Protein AF-A0A949HH50-F1 (afdb_monomer)

Foldseek 3Di:
DDPPPDQDLDDPPDAAPAALQDAFDVVLLCVFPVPLLVVLVVVLVVLVCCCVPPHVVSVVSNVVSVVVSVVVVSVVRCQNRGFYKWKWFFADVVQTKIWTWDFFFPDDDTWIKIFIDRGDDCDALNHHDDGGDIFIWGKDFAQDPDPPDRGTPDIDTDTPSSGDPPSVSSVVSSVVDDPCSSVVSVVQVVPQDPPDDGDMGTGDD

Nearest PDB structures (foldseek):
  3c8i-assembly1_A-2  TM=8.026E-01  e=5.006E-06  Corynebacterium diphtheriae NCTC 13129
  7vum-assembly1_A  TM=3.013E-01  e=1.584E+00  Pseudomonas aeruginosa PAO1
  1x3f-assembly1_A-2  TM=3.236E-01  e=1.330E+00  Mycolicibacterium smegmatis
  3tqy-assembly1_D  TM=3.583E-01  e=3.010E+00  Coxiella burnetii

Radius of gyration: 19.16 Å; Cα contacts (8 Å, |Δi|>4): 344; chains: 1; bounding box: 46×44×56 Å

Secondary structure (DSSP, 8-state):
-------SSS-TTS--SSB--PPP-HHHHHHHS-HHHHHHHHHHHHHHHHHHHT-GGGHHHHHHHHHHHHHHHHHHHHHHHHSEEEEEEEEEETTEEEEEEEE-BSSSS--EEEEEEE---S-BTTB---TT-EEEEEEEEE--S-TT-SB-SEEEEEEGGGT---HHHHHHHHHTS-HHHHHHHHHHHTTSPSSP-SEEEE---

pLDDT: mean 92.96, std 10.34, range [32.94, 98.75]

Solvent-accessible surface area (backbone atoms only — not comparable to full-atom values): 11483 Å² total; per-residue (Å²): 134,81,81,78,77,77,66,89,80,58,76,84,90,65,80,49,93,43,52,39,69,38,76,60,38,66,68,48,29,37,77,67,56,44,64,65,64,47,53,38,53,54,51,27,52,52,30,46,51,42,23,76,74,75,42,67,72,34,46,56,60,26,54,51,34,52,50,52,53,51,52,47,55,48,43,55,36,47,38,32,33,54,11,26,48,33,63,21,30,27,76,36,75,87,70,28,27,35,40,33,39,51,64,35,44,72,70,73,77,83,44,40,32,39,35,30,43,77,57,88,62,91,37,44,70,84,35,77,75,47,73,70,39,74,35,40,21,24,22,46,74,38,73,50,96,54,85,85,54,58,39,42,68,48,66,57,70,40,55,40,61,38,29,34,85,56,50,65,60,39,44,51,55,48,66,70,55,52,72,63,59,55,52,47,38,54,58,52,54,70,73,54,68,79,81,81,62,71,45,79,41,81,55,88,132

Structure (mmCIF, N/CA/C/O backbone):
data_AF-A0A949HH50-F1
#
_entry.id   AF-A0A949HH50-F1
#
loop_
_atom_site.group_PDB
_atom_site.id
_atom_site.type_symbol
_atom_site.label_atom_id
_atom_site.label_alt_id
_atom_site.label_comp_id
_atom_site.label_asym_id
_atom_site.label_entity_id
_atom_site.label_seq_id
_atom_site.pdbx_PDB_ins_code
_atom_site.Cartn_x
_atom_site.Cartn_y
_atom_site.Cartn_z
_atom_site.occupancy
_atom_site.B_iso_or_equiv
_atom_site.auth_seq_id
_atom_site.auth_comp_id
_atom_site.auth_asym_id
_atom_site.auth_atom_id
_atom_site.pdbx_PDB_model_num
ATOM 1 N N . MET A 1 1 ? 22.185 10.976 21.131 1.00 32.94 1 MET A N 1
ATOM 2 C CA . MET A 1 1 ? 21.993 11.878 19.976 1.00 32.94 1 MET A CA 1
ATOM 3 C C . MET A 1 1 ? 21.867 10.984 18.762 1.00 32.94 1 MET A C 1
ATOM 5 O O . MET A 1 1 ? 22.879 10.656 18.156 1.00 32.94 1 MET A O 1
ATOM 9 N N . ASP A 1 2 ? 20.656 10.497 18.500 1.00 36.41 2 ASP A N 1
ATOM 10 C CA . ASP A 1 2 ? 20.410 9.637 17.346 1.00 36.41 2 ASP A CA 1
ATOM 11 C C . ASP A 1 2 ? 20.517 10.467 16.074 1.00 36.41 2 ASP A C 1
ATOM 13 O O . ASP A 1 2 ? 19.900 11.525 15.942 1.00 36.41 2 ASP A O 1
ATOM 17 N N . GLN A 1 3 ? 21.355 10.003 15.152 1.00 37.69 3 GLN A N 1
ATOM 18 C CA . GLN A 1 3 ? 21.405 10.539 13.804 1.00 37.69 3 GLN A CA 1
ATOM 19 C C . GLN A 1 3 ? 20.050 10.262 13.151 1.00 37.69 3 GLN A C 1
ATOM 21 O O . GLN A 1 3 ? 19.777 9.138 12.738 1.00 37.69 3 GLN A O 1
ATOM 26 N N . GLN A 1 4 ? 19.205 11.289 13.063 1.00 47.62 4 GLN A N 1
ATOM 27 C CA . GLN A 1 4 ? 18.040 11.299 12.184 1.00 47.62 4 GLN A CA 1
ATOM 28 C C . GLN A 1 4 ? 18.540 11.014 10.761 1.00 47.62 4 GLN A C 1
ATOM 30 O O . GLN A 1 4 ? 19.104 11.885 10.094 1.00 47.62 4 GLN A O 1
ATOM 35 N N . GLN A 1 5 ? 18.416 9.760 10.321 1.00 55.66 5 GLN A N 1
ATOM 36 C CA . GLN A 1 5 ? 18.642 9.391 8.932 1.00 55.66 5 GLN A CA 1
ATOM 37 C C . GLN A 1 5 ? 17.582 10.114 8.106 1.00 55.66 5 GLN A C 1
ATOM 39 O O . GLN A 1 5 ? 16.410 9.759 8.164 1.00 55.66 5 GLN A O 1
ATOM 44 N N . ARG A 1 6 ? 18.001 11.157 7.382 1.00 60.47 6 ARG A N 1
ATOM 45 C CA . ARG A 1 6 ? 17.129 11.891 6.462 1.00 60.47 6 ARG A CA 1
ATOM 46 C C . ARG A 1 6 ? 16.586 10.935 5.413 1.00 60.47 6 ARG A C 1
ATOM 48 O O . ARG A 1 6 ? 17.370 10.260 4.732 1.00 60.47 6 ARG A O 1
ATOM 55 N N . SER A 1 7 ? 15.267 10.900 5.279 1.00 68.06 7 SER A N 1
ATOM 56 C CA . SER A 1 7 ? 14.643 10.242 4.141 1.00 68.06 7 SER A CA 1
ATOM 57 C C . SER A 1 7 ? 14.960 11.048 2.874 1.00 68.06 7 SER A C 1
ATOM 59 O O . SER A 1 7 ? 15.301 12.231 2.932 1.00 68.06 7 SER A O 1
ATOM 61 N N . VAL A 1 8 ? 14.963 10.405 1.707 1.00 71.00 8 VAL A N 1
ATOM 62 C CA . VAL A 1 8 ? 15.305 11.100 0.452 1.00 71.00 8 VAL A CA 1
ATOM 63 C C . VAL A 1 8 ? 14.087 11.347 -0.415 1.00 71.00 8 VAL A C 1
ATOM 65 O O . VAL A 1 8 ? 14.108 12.262 -1.234 1.00 71.00 8 VAL A O 1
ATOM 68 N N . THR A 1 9 ? 13.039 10.539 -0.273 1.00 70.44 9 THR A N 1
ATOM 69 C CA . THR A 1 9 ? 11.803 10.686 -1.051 1.00 70.44 9 THR A CA 1
ATOM 70 C C . THR A 1 9 ? 10.611 11.141 -0.220 1.00 70.44 9 THR A C 1
ATOM 72 O O . THR A 1 9 ? 9.572 11.446 -0.809 1.00 70.44 9 THR A O 1
ATOM 75 N N . LEU A 1 10 ? 10.738 11.185 1.109 1.00 73.94 10 LEU A N 1
ATOM 76 C CA . LEU A 1 10 ? 9.679 11.623 2.013 1.00 73.94 10 LEU A CA 1
ATOM 77 C C . LEU A 1 10 ? 9.980 13.015 2.572 1.00 73.94 10 LEU A C 1
ATOM 79 O O . LEU A 1 10 ? 11.115 13.485 2.556 1.00 73.94 10 LEU A O 1
ATOM 83 N N . ASP A 1 11 ? 8.921 13.688 3.010 1.00 71.81 11 ASP A N 1
ATOM 84 C CA . ASP A 1 11 ? 9.039 14.926 3.768 1.00 71.81 11 ASP A CA 1
ATOM 85 C C . ASP A 1 11 ? 9.318 14.580 5.237 1.00 71.81 11 ASP A C 1
ATOM 87 O O . ASP A 1 11 ? 8.563 13.826 5.850 1.00 71.81 11 ASP A O 1
ATOM 91 N N . ASP A 1 12 ? 10.400 15.128 5.791 1.00 73.19 12 ASP A N 1
ATOM 92 C CA . ASP A 1 12 ? 10.827 14.908 7.178 1.00 73.19 12 ASP A CA 1
ATOM 93 C C . ASP A 1 12 ? 10.110 15.862 8.168 1.00 73.19 12 ASP A C 1
ATOM 95 O O . ASP A 1 12 ? 10.443 15.896 9.355 1.00 73.19 12 ASP A O 1
ATOM 99 N N . SER A 1 13 ? 9.141 16.665 7.704 1.00 68.94 13 SER A N 1
ATOM 100 C CA . SER A 1 13 ? 8.395 17.627 8.534 1.00 68.94 13 SER A CA 1
ATOM 101 C C . SER A 1 13 ? 7.437 16.984 9.547 1.00 68.94 13 SER A C 1
ATOM 103 O O . SER A 1 13 ? 7.022 17.646 10.501 1.00 68.94 13 SER A O 1
ATOM 105 N N . ALA A 1 14 ? 7.107 15.700 9.375 1.00 72.56 14 ALA A N 1
ATOM 106 C CA . ALA A 1 14 ? 6.233 14.938 10.260 1.00 72.56 14 ALA A CA 1
ATOM 107 C C . ALA A 1 14 ? 6.838 13.568 10.597 1.00 72.56 14 ALA A C 1
ATOM 109 O O . ALA A 1 14 ? 7.443 12.912 9.751 1.00 72.56 14 ALA A O 1
ATOM 110 N N . GLN A 1 15 ? 6.642 13.116 11.838 1.00 80.94 15 GLN A N 1
ATOM 111 C CA . GLN A 1 15 ? 7.126 11.823 12.321 1.00 80.94 15 GLN A CA 1
ATOM 112 C C . GLN A 1 15 ? 5.954 10.877 12.592 1.00 80.94 15 GLN A C 1
ATOM 114 O O . GLN A 1 15 ? 4.972 11.262 13.225 1.00 80.94 15 GLN A O 1
ATOM 119 N N . ALA A 1 16 ? 6.065 9.629 12.132 1.00 84.62 16 ALA A N 1
ATOM 120 C CA . ALA A 1 16 ? 5.078 8.595 12.421 1.00 84.62 16 ALA A CA 1
ATOM 121 C C . ALA A 1 16 ? 5.034 8.270 13.924 1.00 84.62 16 ALA A C 1
ATOM 123 O O . ALA A 1 16 ? 6.075 8.066 14.549 1.00 84.62 16 ALA A O 1
ATOM 124 N N . SER A 1 17 ? 3.828 8.164 14.485 1.00 85.81 17 SER A N 1
ATOM 125 C CA . SER A 1 17 ? 3.609 7.794 15.891 1.00 85.81 17 SER A CA 1
ATOM 126 C C . SER A 1 17 ? 3.949 6.329 16.181 1.00 85.81 17 SER A C 1
ATOM 128 O O . SER A 1 17 ? 4.440 6.010 17.260 1.00 85.81 17 SER A O 1
ATOM 130 N N . ASN A 1 18 ? 3.729 5.445 15.207 1.00 92.06 18 ASN A N 1
ATOM 131 C CA . ASN A 1 18 ? 4.078 4.029 15.262 1.00 92.06 18 ASN A CA 1
ATOM 132 C C . ASN A 1 18 ? 4.817 3.658 13.966 1.00 92.06 18 ASN A C 1
ATOM 134 O O . ASN A 1 18 ? 4.168 3.264 13.003 1.00 92.06 18 ASN A O 1
ATOM 138 N N . PRO A 1 19 ? 6.139 3.868 13.854 1.00 93.88 19 PRO A N 1
ATOM 139 C CA . PRO A 1 19 ? 6.853 3.624 12.603 1.00 93.88 19 PRO A CA 1
ATOM 140 C C . PRO A 1 19 ? 6.837 2.137 12.221 1.00 93.88 19 PRO A C 1
ATOM 142 O O . PRO A 1 19 ? 7.000 1.260 13.070 1.00 93.88 19 PRO A O 1
ATOM 145 N N . GLY A 1 20 ? 6.694 1.846 10.926 1.00 93.94 20 GLY A N 1
ATOM 146 C CA . GLY A 1 20 ? 6.691 0.475 10.412 1.00 93.94 20 GLY A CA 1
ATOM 147 C C . GLY A 1 20 ? 7.998 -0.267 10.706 1.00 93.94 20 GLY A C 1
ATOM 148 O O . GLY A 1 20 ? 7.970 -1.418 11.152 1.00 93.94 20 GLY A O 1
ATOM 149 N N . GLY A 1 21 ? 9.145 0.394 10.502 1.00 94.62 21 GLY A N 1
ATOM 150 C CA . GLY A 1 21 ? 10.471 -0.172 10.771 1.00 94.62 21 GLY A CA 1
ATOM 151 C C . GLY A 1 21 ? 10.771 -1.439 9.966 1.00 94.62 21 GLY A C 1
ATOM 152 O O . GLY A 1 21 ? 11.544 -2.278 10.416 1.00 94.62 21 GLY A O 1
ATOM 153 N N . LEU A 1 22 ? 10.117 -1.611 8.815 1.00 94.00 22 LEU A N 1
ATOM 154 C CA . LEU A 1 22 ? 10.149 -2.845 8.038 1.00 94.00 22 LEU A CA 1
ATOM 155 C C . LEU A 1 22 ? 11.116 -2.731 6.855 1.00 94.00 22 LEU A C 1
ATOM 157 O O . LEU A 1 22 ? 11.037 -1.801 6.048 1.00 94.00 22 LEU A O 1
ATOM 161 N N . SER A 1 23 ? 11.983 -3.733 6.702 1.00 93.94 23 SER A N 1
ATOM 162 C CA . SER A 1 23 ? 12.795 -3.906 5.495 1.00 93.94 23 SER A CA 1
ATOM 163 C C . SER A 1 23 ? 11.982 -4.571 4.382 1.00 93.94 23 SER A C 1
ATOM 165 O O . SER A 1 23 ? 11.342 -5.599 4.595 1.00 93.94 23 SER A O 1
ATOM 167 N N . VAL A 1 24 ? 12.014 -3.996 3.179 1.00 96.25 24 VAL A N 1
ATOM 168 C CA . VAL A 1 24 ? 11.219 -4.490 2.047 1.00 96.25 24 VAL A CA 1
ATOM 169 C C . VAL A 1 24 ? 11.955 -5.584 1.278 1.00 96.25 24 VAL A C 1
ATOM 171 O O . VAL A 1 24 ? 12.993 -5.354 0.649 1.00 96.25 24 VAL A O 1
ATOM 174 N N . GLU A 1 25 ? 11.335 -6.755 1.198 1.00 96.94 25 GLU A N 1
ATOM 175 C CA . GLU A 1 25 ? 11.691 -7.814 0.266 1.00 96.94 25 GLU A CA 1
ATOM 176 C C . GLU A 1 25 ? 11.172 -7.485 -1.140 1.00 96.94 25 GLU A C 1
ATOM 178 O O . GLU A 1 25 ? 9.985 -7.596 -1.456 1.00 96.94 25 GLU A O 1
ATOM 183 N N . ARG A 1 26 ? 12.082 -7.102 -2.039 1.00 94.62 26 ARG A N 1
ATOM 184 C CA . ARG A 1 26 ? 11.720 -6.630 -3.388 1.00 94.62 26 ARG A CA 1
ATOM 185 C C . ARG A 1 26 ? 10.934 -7.649 -4.211 1.00 94.62 26 ARG A C 1
ATOM 187 O O . ARG A 1 26 ? 10.031 -7.264 -4.946 1.00 94.62 26 ARG A O 1
ATOM 194 N N . ILE A 1 27 ? 11.262 -8.936 -4.095 1.00 94.62 27 ILE A N 1
ATOM 195 C CA . ILE A 1 27 ? 10.570 -10.009 -4.828 1.00 94.62 27 ILE A CA 1
ATOM 196 C C . ILE A 1 27 ? 9.130 -10.140 -4.324 1.00 94.62 27 ILE A C 1
ATOM 198 O O . ILE A 1 27 ? 8.196 -10.199 -5.127 1.00 94.62 27 ILE A O 1
ATOM 202 N N . ARG A 1 28 ? 8.941 -10.112 -2.999 1.00 94.94 28 ARG A N 1
ATOM 203 C CA . ARG A 1 28 ? 7.619 -10.148 -2.371 1.00 94.94 28 ARG A CA 1
ATOM 204 C C . ARG A 1 28 ? 6.781 -8.952 -2.808 1.00 94.94 28 ARG A C 1
ATOM 206 O O . ARG A 1 28 ? 5.664 -9.130 -3.303 1.00 94.94 28 ARG A O 1
ATOM 213 N N . TRP A 1 29 ? 7.376 -7.764 -2.758 1.00 96.25 29 TRP A N 1
ATOM 214 C CA . TRP A 1 29 ? 6.752 -6.545 -3.250 1.00 96.25 29 TRP A CA 1
ATOM 215 C C . TRP A 1 29 ? 6.346 -6.639 -4.716 1.00 96.25 29 TRP A C 1
ATOM 217 O O . TRP A 1 29 ? 5.198 -6.360 -5.056 1.00 96.25 29 TRP A O 1
ATOM 227 N N . PHE A 1 30 ? 7.259 -7.078 -5.580 1.00 95.12 30 PHE A N 1
ATOM 228 C CA . PHE A 1 30 ? 7.010 -7.210 -7.011 1.00 95.12 30 PHE A CA 1
ATOM 229 C C . PHE A 1 30 ? 5.870 -8.193 -7.302 1.00 95.12 30 PHE A C 1
ATOM 231 O O . PHE A 1 30 ? 5.018 -7.893 -8.131 1.00 95.12 30 PHE A O 1
ATOM 238 N N . SER A 1 31 ? 5.790 -9.319 -6.583 1.00 94.00 31 SER A N 1
ATOM 239 C CA . SER A 1 31 ? 4.681 -10.276 -6.736 1.00 94.00 31 SER A CA 1
ATOM 240 C C . SER A 1 31 ? 3.317 -9.670 -6.383 1.00 94.00 31 SER A C 1
ATOM 242 O O . SER A 1 31 ? 2.300 -10.028 -6.970 1.00 94.00 31 SER A O 1
ATOM 244 N N . SER A 1 32 ? 3.307 -8.701 -5.464 1.00 94.62 32 SER A N 1
ATOM 245 C CA . SER A 1 32 ? 2.100 -8.009 -5.017 1.00 94.62 32 SER A CA 1
ATOM 246 C C . SER A 1 32 ? 1.766 -6.787 -5.881 1.00 94.62 32 SER A C 1
ATOM 248 O O . SER A 1 32 ? 0.591 -6.481 -6.079 1.00 94.62 32 SER A O 1
ATOM 250 N N . TYR A 1 33 ? 2.769 -6.063 -6.378 1.00 94.44 33 TYR A N 1
ATOM 251 C CA . TYR A 1 33 ? 2.631 -4.817 -7.138 1.00 94.44 33 TYR A CA 1
ATOM 252 C C . TYR A 1 33 ? 3.561 -4.808 -8.371 1.00 94.44 33 TYR A C 1
ATOM 254 O O . TYR A 1 33 ? 4.490 -3.998 -8.437 1.00 94.44 33 TYR A O 1
ATOM 262 N N . PRO A 1 34 ? 3.318 -5.670 -9.380 1.00 94.19 34 PRO A N 1
ATOM 263 C CA . PRO A 1 34 ? 4.254 -5.851 -10.493 1.00 94.19 34 PRO A CA 1
ATOM 264 C C . PRO A 1 34 ? 4.212 -4.719 -11.525 1.00 94.19 34 PRO A C 1
ATOM 266 O O . PRO A 1 34 ? 5.198 -4.490 -12.218 1.00 94.19 34 PRO A O 1
ATOM 269 N N . ALA A 1 35 ? 3.082 -4.013 -11.646 1.00 93.81 35 ALA A N 1
ATOM 270 C CA . ALA A 1 35 ? 2.791 -3.156 -12.795 1.00 93.81 35 ALA A CA 1
ATOM 271 C C . ALA A 1 35 ? 3.861 -2.081 -13.055 1.00 93.81 35 ALA A C 1
ATOM 273 O O . ALA A 1 35 ? 4.424 -2.036 -14.143 1.00 93.81 35 ALA A O 1
ATOM 274 N N . TRP A 1 36 ? 4.173 -1.238 -12.065 1.00 92.06 36 TRP A N 1
ATOM 275 C CA . TRP A 1 36 ? 5.112 -0.125 -12.253 1.00 92.06 36 TRP A CA 1
ATOM 276 C C . TRP A 1 36 ? 6.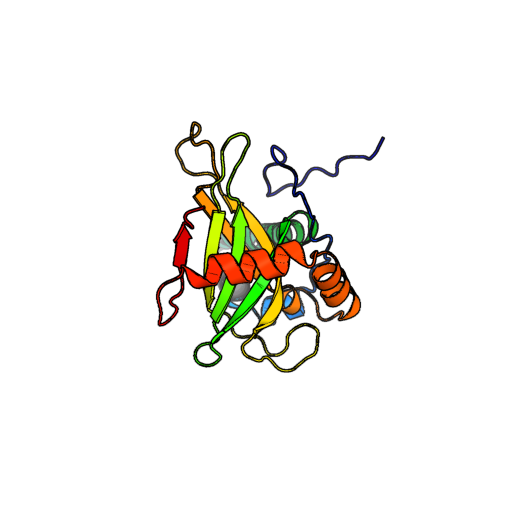553 -0.580 -12.518 1.00 92.06 36 TRP A C 1
ATOM 278 O O . TRP A 1 36 ? 7.115 -0.151 -13.529 1.00 92.06 36 TRP A O 1
ATOM 288 N N . PRO A 1 37 ? 7.144 -1.487 -11.710 1.00 90.75 37 PRO A N 1
ATOM 289 C CA . PRO A 1 37 ? 8.457 -2.044 -12.024 1.00 90.75 37 PRO A CA 1
ATOM 290 C C . PRO A 1 37 ? 8.513 -2.704 -13.404 1.00 90.75 37 PRO A C 1
ATOM 292 O O . PRO A 1 37 ? 9.475 -2.493 -14.138 1.00 90.75 37 PRO A O 1
ATOM 295 N N . LEU A 1 38 ? 7.479 -3.461 -13.790 1.00 94.31 38 LEU A N 1
ATOM 296 C CA . LEU A 1 38 ? 7.428 -4.114 -15.097 1.00 94.31 38 LEU A CA 1
ATOM 297 C C . LEU A 1 38 ? 7.381 -3.087 -16.236 1.00 94.31 38 LEU A C 1
ATOM 299 O O . LEU A 1 38 ? 8.144 -3.212 -17.190 1.00 94.31 38 LEU A O 1
ATOM 303 N N . ILE A 1 39 ? 6.543 -2.050 -16.120 1.00 95.19 39 ILE A N 1
ATOM 304 C CA . ILE A 1 39 ? 6.449 -0.970 -17.113 1.00 95.19 39 ILE A CA 1
ATOM 305 C C . ILE A 1 39 ? 7.814 -0.308 -17.316 1.00 95.19 39 ILE A C 1
ATOM 307 O O . ILE A 1 39 ? 8.245 -0.154 -18.460 1.00 95.19 39 ILE A O 1
ATOM 311 N N . TRP A 1 40 ? 8.522 0.051 -16.241 1.00 92.69 40 TRP A N 1
ATOM 312 C CA . TRP A 1 40 ? 9.837 0.685 -16.378 1.00 92.69 40 TRP A CA 1
ATOM 313 C C . TRP A 1 40 ? 10.891 -0.255 -16.947 1.00 92.69 40 TRP A C 1
ATOM 315 O O . TRP A 1 40 ? 11.653 0.170 -17.810 1.00 92.69 40 TRP A O 1
ATOM 325 N N . LEU A 1 41 ? 10.925 -1.520 -16.517 1.00 93.56 41 LEU A N 1
ATOM 326 C CA . LEU A 1 41 ? 11.898 -2.496 -17.016 1.00 93.56 41 LEU A CA 1
ATOM 327 C C . LEU A 1 41 ? 11.692 -2.800 -18.503 1.00 93.56 41 LEU A C 1
ATOM 329 O O . LEU A 1 41 ? 12.658 -2.784 -19.263 1.00 93.56 41 LEU A O 1
ATOM 333 N N . LEU A 1 42 ? 10.447 -3.020 -18.934 1.00 96.50 42 LEU A N 1
ATOM 334 C CA . LEU A 1 42 ? 10.128 -3.261 -20.344 1.00 96.50 42 LEU A CA 1
ATOM 335 C C . LEU A 1 42 ? 10.415 -2.026 -21.203 1.00 96.50 42 LEU A C 1
ATOM 337 O O . LEU A 1 42 ? 10.992 -2.151 -22.282 1.00 96.50 42 LEU A O 1
ATOM 341 N N . SER A 1 43 ? 10.078 -0.832 -20.705 1.00 97.19 43 SER A N 1
ATOM 342 C CA . SER A 1 43 ? 10.386 0.420 -21.405 1.00 97.19 43 SER A CA 1
ATOM 343 C C . SER A 1 43 ? 11.897 0.630 -21.524 1.00 97.19 43 SER A C 1
ATOM 345 O O . SER A 1 43 ? 12.387 0.975 -22.597 1.00 97.19 43 SER A O 1
ATOM 347 N N . ALA A 1 44 ? 12.656 0.373 -20.454 1.00 96.62 44 ALA A N 1
ATOM 348 C CA . ALA A 1 44 ? 14.110 0.507 -20.461 1.00 96.62 44 ALA A CA 1
ATOM 349 C C . ALA A 1 44 ? 14.757 -0.495 -21.425 1.00 96.62 44 ALA A C 1
ATOM 351 O O . ALA A 1 44 ? 15.654 -0.118 -22.173 1.00 96.62 44 ALA A O 1
ATOM 352 N N . ALA A 1 45 ? 14.269 -1.739 -21.461 1.00 97.31 45 ALA A N 1
ATOM 353 C CA . ALA A 1 45 ? 14.732 -2.752 -22.403 1.00 97.31 45 ALA A CA 1
ATOM 354 C C . ALA A 1 45 ? 14.463 -2.348 -23.862 1.00 97.31 45 ALA A C 1
ATOM 356 O O . ALA A 1 45 ? 15.355 -2.462 -24.702 1.00 97.31 45 ALA A O 1
ATOM 357 N N . LEU A 1 46 ? 13.273 -1.813 -24.160 1.00 98.12 46 LEU A N 1
ATOM 358 C CA . LEU A 1 46 ? 12.942 -1.298 -25.491 1.00 98.12 46 LEU A CA 1
ATOM 359 C C . LEU A 1 46 ? 13.898 -0.172 -25.913 1.00 98.12 46 LEU A C 1
ATOM 361 O O . LEU A 1 46 ? 14.483 -0.235 -26.994 1.00 98.12 46 LEU A O 1
ATOM 365 N N . PHE A 1 47 ? 14.098 0.836 -25.060 1.00 98.38 47 PHE A N 1
ATOM 366 C CA . PHE A 1 47 ? 15.005 1.943 -25.374 1.00 98.38 47 PHE A CA 1
ATOM 367 C C . PHE A 1 47 ? 16.468 1.510 -25.451 1.00 98.38 47 PHE A C 1
ATOM 369 O O . PHE A 1 47 ? 17.213 2.059 -26.257 1.00 98.38 47 PHE A O 1
ATOM 376 N N . LEU A 1 48 ? 16.873 0.496 -24.686 1.00 98.12 48 LEU A N 1
ATOM 377 C CA . LEU A 1 48 ? 18.205 -0.090 -24.787 1.00 98.12 48 LEU A CA 1
ATOM 378 C C . LEU A 1 48 ? 18.419 -0.739 -26.159 1.00 98.12 48 LEU A C 1
ATOM 380 O O . LEU A 1 48 ? 19.445 -0.504 -26.792 1.00 98.12 48 LEU A O 1
ATOM 384 N N . ILE A 1 49 ? 17.437 -1.495 -26.660 1.00 98.31 49 ILE A N 1
ATOM 385 C CA . ILE A 1 49 ? 17.500 -2.081 -28.006 1.00 98.31 49 ILE A CA 1
ATOM 386 C C . ILE A 1 49 ? 17.617 -0.974 -29.061 1.00 98.31 49 ILE A C 1
ATOM 388 O O . ILE A 1 49 ? 18.475 -1.061 -29.941 1.00 98.31 49 ILE A O 1
ATOM 392 N N . LEU A 1 50 ? 16.819 0.094 -28.959 1.00 98.38 50 LEU A N 1
ATOM 393 C CA . LEU A 1 50 ? 16.892 1.240 -29.876 1.00 98.38 50 LEU A CA 1
ATOM 394 C C . LEU A 1 50 ? 18.236 1.984 -29.783 1.00 98.38 50 LEU A C 1
ATOM 396 O O . LEU A 1 50 ? 18.763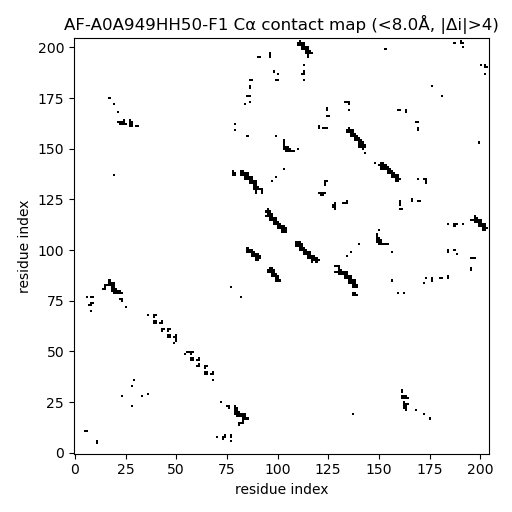 2.428 -30.803 1.00 98.38 50 LEU A O 1
ATOM 400 N N . ALA A 1 51 ? 18.823 2.082 -28.589 1.00 98.06 51 ALA A N 1
ATOM 401 C CA . ALA A 1 51 ? 20.127 2.709 -28.377 1.00 98.06 51 ALA A CA 1
ATOM 402 C C . ALA A 1 51 ? 21.266 1.942 -29.051 1.00 98.06 51 ALA A C 1
ATOM 404 O O . ALA A 1 51 ? 22.190 2.557 -29.582 1.00 98.06 51 ALA A O 1
ATOM 405 N N . LEU A 1 52 ? 21.180 0.610 -29.048 1.00 97.88 52 LEU A N 1
ATOM 406 C CA . LEU A 1 52 ? 22.180 -0.272 -29.646 1.00 97.88 52 LEU A CA 1
ATOM 407 C C . LEU A 1 52 ? 22.004 -0.443 -31.161 1.00 97.88 52 LEU A C 1
ATOM 409 O O . LEU A 1 52 ? 22.994 -0.626 -31.862 1.00 97.88 52 LEU A O 1
ATOM 413 N N . SER A 1 53 ? 20.766 -0.407 -31.663 1.00 97.81 53 SER A N 1
ATOM 414 C CA . SER A 1 53 ? 20.453 -0.740 -33.065 1.00 97.81 53 SER A CA 1
ATOM 415 C C . SER A 1 53 ? 20.159 0.458 -33.966 1.00 97.81 53 SER A C 1
ATOM 417 O O . SER A 1 53 ? 20.371 0.362 -35.172 1.00 97.81 53 SER A O 1
ATOM 419 N N . VAL A 1 54 ? 19.668 1.572 -33.412 1.00 97.75 54 VAL A N 1
ATOM 420 C CA . VAL A 1 54 ? 19.192 2.720 -34.199 1.00 97.75 54 VAL A CA 1
ATOM 421 C C . VAL A 1 54 ? 20.066 3.947 -33.977 1.00 97.75 54 VAL A C 1
ATOM 423 O O . VAL A 1 54 ? 20.651 4.461 -34.927 1.00 97.75 54 VAL A O 1
ATOM 426 N N . HIS A 1 55 ? 20.140 4.456 -32.743 1.00 97.56 55 HIS A N 1
ATOM 427 C CA . HIS A 1 55 ? 20.866 5.697 -32.466 1.00 97.56 55 HIS A CA 1
ATOM 428 C C . HIS A 1 55 ? 21.251 5.838 -30.988 1.00 97.56 55 HIS A C 1
ATOM 430 O O . HIS A 1 55 ? 20.419 5.662 -30.101 1.00 97.56 55 HIS A O 1
ATOM 436 N N . TRP A 1 56 ? 22.482 6.275 -30.708 1.00 97.31 56 TRP A N 1
ATOM 437 C CA . TRP A 1 56 ? 23.009 6.399 -29.340 1.00 97.31 56 TRP A CA 1
ATOM 438 C C . TRP A 1 56 ? 22.189 7.338 -28.434 1.00 97.31 56 TRP A C 1
ATOM 440 O O . TRP A 1 56 ? 22.189 7.179 -27.218 1.00 97.31 56 TRP A O 1
ATOM 450 N N . LEU A 1 57 ? 21.449 8.295 -29.002 1.00 97.88 57 LEU A N 1
ATOM 451 C CA . LEU A 1 57 ? 20.609 9.236 -28.243 1.00 97.88 57 LEU A CA 1
ATOM 452 C C . LEU A 1 57 ? 19.529 8.536 -27.392 1.00 97.88 57 LEU A C 1
ATOM 454 O O . LEU A 1 57 ? 19.114 9.075 -26.366 1.00 97.88 57 LEU A O 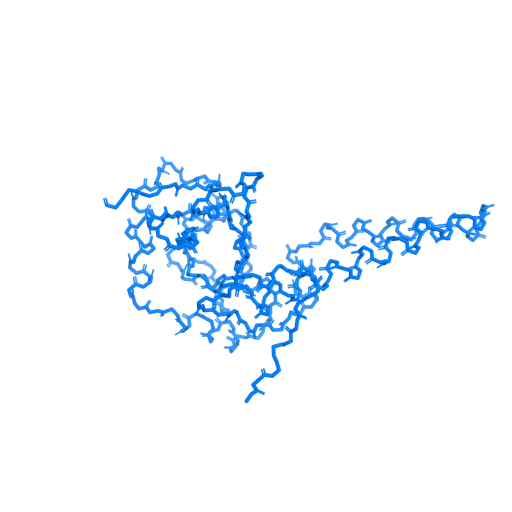1
ATOM 458 N N . PHE A 1 58 ? 19.118 7.313 -27.751 1.00 98.12 58 PHE A N 1
ATOM 459 C CA . PHE A 1 58 ? 18.190 6.523 -26.936 1.00 98.12 58 PHE A CA 1
ATOM 460 C C . PHE A 1 58 ? 18.788 6.059 -25.594 1.00 98.12 58 PHE A C 1
ATOM 462 O O . PHE A 1 58 ? 18.042 5.600 -24.733 1.00 98.12 58 PHE A O 1
ATOM 469 N N . TRP A 1 59 ? 20.087 6.255 -25.338 1.00 97.94 59 TRP A N 1
ATOM 470 C CA . TRP A 1 59 ? 20.650 6.090 -23.993 1.00 97.94 59 TRP A CA 1
ATOM 471 C C . TRP A 1 59 ? 20.062 7.070 -22.967 1.00 97.94 59 TRP A C 1
ATOM 473 O O . TRP A 1 59 ? 19.980 6.728 -21.788 1.00 97.94 59 TRP A O 1
ATOM 483 N N . ILE A 1 60 ? 19.598 8.255 -23.388 1.00 98.00 60 ILE A N 1
ATOM 484 C CA . ILE A 1 60 ? 18.987 9.243 -22.482 1.00 98.00 60 ILE A CA 1
ATOM 485 C C . ILE A 1 60 ? 17.742 8.670 -21.777 1.00 98.00 60 ILE A C 1
ATOM 487 O O . ILE A 1 60 ? 17.739 8.622 -20.543 1.00 98.00 60 ILE A O 1
ATOM 491 N N . PRO A 1 61 ? 16.696 8.195 -22.489 1.00 97.75 61 PRO A N 1
ATOM 492 C CA . PRO A 1 61 ? 15.539 7.595 -21.830 1.00 97.75 61 PRO A CA 1
ATOM 493 C C . PRO A 1 61 ? 15.888 6.330 -21.035 1.00 97.75 61 PRO A C 1
ATOM 495 O O . PRO A 1 61 ? 15.264 6.101 -20.003 1.00 97.75 61 PRO A O 1
ATOM 498 N N . VAL A 1 62 ? 16.903 5.545 -21.431 1.00 97.75 62 VAL A N 1
ATOM 499 C CA . VAL A 1 62 ? 17.380 4.401 -20.623 1.00 97.75 62 VAL A CA 1
ATOM 500 C C . VAL A 1 62 ? 17.849 4.866 -19.245 1.00 97.75 62 VAL A C 1
ATOM 502 O O . VAL A 1 62 ? 17.382 4.344 -18.233 1.00 97.75 62 VAL A O 1
ATOM 505 N N . VAL A 1 63 ? 18.731 5.870 -19.188 1.00 97.12 63 VAL A N 1
ATOM 506 C CA . VAL A 1 63 ? 19.251 6.408 -17.920 1.00 97.12 63 VAL A CA 1
ATOM 507 C C . VAL A 1 63 ? 18.120 6.972 -17.058 1.00 97.12 63 VAL A C 1
ATOM 509 O O . VAL A 1 63 ? 18.063 6.681 -15.862 1.00 97.12 63 VAL A O 1
ATOM 512 N N . LEU A 1 64 ? 17.185 7.719 -17.656 1.00 97.06 64 LEU A N 1
ATOM 513 C CA . LEU A 1 64 ? 16.029 8.266 -16.938 1.00 97.06 64 LEU A CA 1
ATOM 514 C C . LEU A 1 64 ? 15.136 7.164 -16.353 1.00 97.06 64 LEU A C 1
ATOM 516 O O . LEU A 1 64 ? 14.763 7.240 -15.185 1.00 97.06 64 LEU A O 1
ATOM 520 N N . LEU A 1 65 ? 14.826 6.117 -17.122 1.00 96.44 65 LEU A N 1
ATOM 521 C CA . LEU A 1 65 ? 13.990 5.005 -16.659 1.00 96.44 65 LEU A CA 1
ATOM 522 C C . LEU A 1 65 ? 14.666 4.192 -15.550 1.00 96.44 65 LEU A C 1
ATOM 524 O O . LEU A 1 65 ? 14.006 3.803 -14.585 1.00 96.44 65 LEU A O 1
ATOM 528 N N . VAL A 1 66 ? 15.982 3.976 -15.644 1.00 95.12 66 VAL A N 1
ATOM 529 C CA . VAL A 1 66 ? 16.764 3.333 -14.576 1.00 95.12 66 VAL A CA 1
ATOM 530 C C . VAL A 1 66 ? 16.726 4.174 -13.300 1.00 95.12 66 VAL A C 1
ATOM 532 O O . VAL A 1 66 ? 16.482 3.626 -12.222 1.00 95.12 66 VAL A O 1
ATOM 535 N N . LEU A 1 67 ? 16.897 5.496 -13.412 1.00 95.38 67 LEU A N 1
ATOM 536 C CA . LEU A 1 67 ? 16.811 6.410 -12.272 1.00 95.38 67 LEU A CA 1
ATOM 537 C C . LEU A 1 67 ? 15.411 6.395 -11.644 1.00 95.38 67 LEU A C 1
ATOM 539 O O . LEU A 1 67 ? 15.295 6.257 -10.428 1.00 95.38 67 LEU A O 1
ATOM 543 N N . MET A 1 68 ? 14.347 6.471 -12.449 1.00 94.88 68 MET A N 1
ATOM 544 C CA . MET A 1 68 ? 12.963 6.399 -11.963 1.00 94.88 68 MET A CA 1
ATOM 545 C C . MET A 1 68 ? 12.679 5.085 -11.230 1.00 94.88 68 MET A C 1
ATOM 547 O O . MET A 1 68 ? 12.100 5.102 -10.143 1.00 94.88 68 MET A O 1
ATOM 551 N N . ASN A 1 69 ? 13.129 3.954 -11.779 1.00 94.75 69 ASN A N 1
ATOM 552 C CA . ASN A 1 69 ? 12.990 2.654 -11.128 1.00 94.75 69 ASN A CA 1
ATOM 553 C C . ASN A 1 69 ? 13.763 2.605 -9.799 1.00 94.75 69 ASN A C 1
ATOM 555 O O . ASN A 1 69 ? 13.239 2.117 -8.799 1.00 94.75 69 ASN A O 1
ATOM 559 N N . TRP A 1 70 ? 14.980 3.155 -9.749 1.00 94.50 70 TRP A N 1
ATOM 560 C CA . TRP A 1 70 ? 15.737 3.269 -8.500 1.00 94.50 70 TRP A CA 1
ATOM 561 C C . TRP A 1 70 ? 15.006 4.124 -7.453 1.00 94.50 70 TRP A C 1
ATOM 563 O O . TRP A 1 70 ? 14.846 3.680 -6.313 1.00 94.50 70 TRP A O 1
ATOM 573 N N . MET A 1 71 ? 14.492 5.300 -7.836 1.00 94.81 71 MET A N 1
ATOM 574 C CA . MET A 1 71 ? 13.723 6.161 -6.927 1.00 94.81 71 MET A CA 1
ATOM 575 C C . MET A 1 71 ? 12.450 5.481 -6.426 1.00 94.81 71 MET A C 1
ATOM 577 O O . MET A 1 71 ? 12.083 5.651 -5.267 1.00 94.81 71 MET A O 1
ATOM 581 N N . TYR A 1 72 ? 11.784 4.686 -7.263 1.00 94.94 72 TYR A N 1
ATOM 582 C CA . TYR A 1 72 ? 10.624 3.919 -6.828 1.00 94.94 72 TYR A CA 1
ATOM 583 C C . TYR A 1 72 ? 10.970 2.921 -5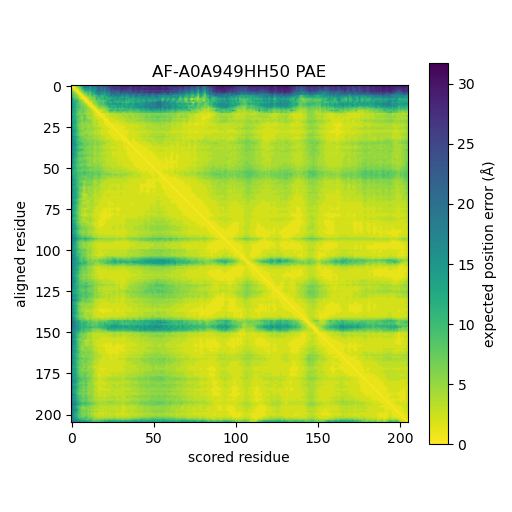.732 1.00 94.94 72 TYR A C 1
ATOM 585 O O . TYR A 1 72 ? 10.292 2.892 -4.709 1.00 94.94 72 TYR A O 1
ATOM 593 N N . TRP A 1 73 ? 12.023 2.122 -5.914 1.00 95.75 73 TRP A N 1
ATOM 594 C CA . TRP A 1 73 ? 12.431 1.158 -4.890 1.00 95.75 73 TRP A CA 1
ATOM 595 C C . TRP A 1 73 ? 12.837 1.849 -3.595 1.00 95.75 73 TRP A C 1
ATOM 597 O O . TRP A 1 73 ? 12.540 1.337 -2.516 1.00 95.75 73 TRP A O 1
ATOM 607 N N . LYS A 1 74 ? 13.448 3.032 -3.700 1.00 94.88 74 LYS A N 1
ATOM 608 C CA . LYS A 1 74 ? 13.723 3.876 -2.543 1.00 94.88 74 LYS A CA 1
ATOM 609 C C . LYS A 1 74 ? 12.438 4.312 -1.846 1.00 94.88 74 LYS A C 1
ATOM 611 O O . LYS A 1 74 ? 12.295 4.049 -0.661 1.00 94.88 74 LYS A O 1
ATOM 616 N N . LYS A 1 75 ? 11.474 4.862 -2.588 1.00 94.94 75 LYS A N 1
ATOM 617 C CA . LYS A 1 75 ? 10.166 5.266 -2.057 1.00 94.94 75 LYS A CA 1
ATOM 618 C C . LYS A 1 75 ? 9.432 4.114 -1.379 1.00 94.94 75 LYS A C 1
ATOM 620 O O . LYS A 1 75 ? 8.875 4.297 -0.307 1.00 94.94 75 LYS A O 1
ATOM 625 N N . VAL A 1 76 ? 9.441 2.924 -1.979 1.00 96.12 76 VAL A N 1
ATOM 626 C CA . VAL A 1 76 ? 8.834 1.729 -1.375 1.00 96.12 76 VAL A CA 1
ATOM 627 C C . VAL A 1 76 ? 9.553 1.359 -0.078 1.00 96.12 76 VAL A C 1
ATOM 629 O O . VAL A 1 76 ? 8.894 1.120 0.925 1.00 96.12 76 VAL A O 1
ATOM 632 N N . SER A 1 77 ? 10.887 1.350 -0.068 1.00 96.19 77 SER A N 1
ATOM 633 C CA . SER A 1 77 ? 11.653 1.071 1.150 1.00 96.19 77 SER A CA 1
ATOM 634 C C . SER A 1 77 ? 11.362 2.088 2.256 1.00 96.19 77 SER A C 1
ATOM 636 O O . SER A 1 77 ? 11.142 1.702 3.398 1.00 96.19 77 SER A O 1
ATOM 638 N N . GLU A 1 78 ? 11.335 3.377 1.921 1.00 94.81 78 GLU A N 1
ATOM 639 C CA . GLU A 1 78 ? 11.068 4.460 2.869 1.00 94.81 78 GLU A CA 1
ATOM 640 C C . GLU A 1 78 ? 9.617 4.427 3.378 1.00 94.81 78 GLU A C 1
ATOM 642 O O . GLU A 1 78 ? 9.393 4.664 4.561 1.00 94.81 78 GLU A O 1
ATOM 647 N N . HIS A 1 79 ? 8.645 4.039 2.539 1.00 96.50 79 HIS A N 1
ATOM 648 C CA . HIS A 1 79 ? 7.243 3.842 2.937 1.00 96.50 79 HIS A CA 1
ATOM 649 C C . HIS A 1 79 ? 7.123 2.876 4.113 1.00 96.50 79 HIS A C 1
ATOM 651 O O . HIS A 1 79 ? 6.446 3.180 5.086 1.00 96.50 79 HIS A O 1
ATOM 657 N N . PHE A 1 80 ? 7.777 1.718 4.036 1.00 97.19 80 PHE A N 1
ATOM 658 C CA . PHE A 1 80 ? 7.681 0.685 5.072 1.00 97.19 80 PHE A CA 1
ATOM 659 C C . PHE A 1 80 ? 8.620 0.914 6.258 1.00 97.19 80 PHE A C 1
ATOM 661 O O . PHE A 1 80 ? 8.313 0.485 7.371 1.00 97.19 80 PHE A O 1
ATOM 668 N N . MET A 1 81 ? 9.737 1.608 6.038 1.00 95.75 81 MET A N 1
ATOM 669 C CA . MET A 1 81 ? 10.672 1.951 7.104 1.00 95.75 81 MET A CA 1
ATOM 670 C C . MET A 1 81 ? 10.125 3.070 7.997 1.00 95.75 81 MET A C 1
ATOM 672 O O . MET A 1 81 ? 10.139 2.940 9.219 1.00 95.75 81 MET A O 1
ATOM 676 N N . TYR A 1 82 ? 9.626 4.151 7.390 1.00 94.62 82 TYR A N 1
ATOM 677 C CA . TYR A 1 82 ? 9.295 5.399 8.087 1.00 94.62 82 TYR A CA 1
ATOM 678 C C . TYR A 1 82 ? 7.795 5.706 8.146 1.00 94.62 82 TYR A C 1
ATOM 680 O O . TYR A 1 82 ? 7.385 6.561 8.929 1.00 94.62 82 TYR A O 1
ATOM 688 N N . GLY A 1 83 ? 6.968 5.033 7.341 1.00 96.00 83 GLY A N 1
ATOM 689 C CA . GLY A 1 83 ? 5.517 5.199 7.393 1.00 96.00 83 GLY A CA 1
ATOM 690 C C . GLY A 1 83 ? 4.915 4.726 8.715 1.00 96.00 83 GLY A C 1
ATOM 691 O O . GLY A 1 83 ? 5.536 3.979 9.472 1.00 96.00 83 GLY A O 1
ATOM 692 N N . CYS A 1 84 ? 3.684 5.151 8.984 1.00 96.56 84 CYS A N 1
ATOM 693 C CA . CYS A 1 84 ? 2.965 4.793 10.201 1.00 96.56 84 CYS A CA 1
ATOM 694 C C . CYS A 1 84 ? 2.289 3.432 10.046 1.00 96.56 84 CYS A C 1
ATOM 696 O O . CYS A 1 84 ? 1.596 3.188 9.062 1.00 96.56 84 CYS A O 1
ATOM 698 N N . ALA A 1 85 ? 2.478 2.542 11.008 1.00 97.81 85 ALA A N 1
ATOM 699 C CA . ALA A 1 85 ? 1.750 1.300 11.108 1.00 97.81 85 ALA A CA 1
ATOM 700 C C . ALA A 1 85 ? 0.311 1.578 11.559 1.00 97.81 85 ALA A C 1
ATOM 702 O O . ALA A 1 85 ? 0.081 2.220 12.584 1.00 97.81 85 ALA A O 1
ATOM 703 N N . ASN A 1 86 ? -0.660 1.062 10.809 1.00 97.88 86 ASN A N 1
ATOM 704 C CA . ASN A 1 86 ? -2.080 1.206 11.113 1.00 97.88 86 ASN A CA 1
ATOM 705 C C . ASN A 1 86 ? -2.771 -0.165 11.126 1.00 97.88 86 ASN A C 1
ATOM 707 O O . ASN A 1 86 ? -2.474 -1.008 10.261 1.00 97.88 86 ASN A O 1
ATOM 711 N N . PRO A 1 87 ? -3.720 -0.392 12.054 1.00 98.00 87 PRO A N 1
ATOM 712 C CA . PRO A 1 87 ? -4.517 -1.603 12.053 1.00 98.00 87 PRO A CA 1
ATOM 713 C C . PRO A 1 87 ? -5.476 -1.592 10.860 1.00 98.00 87 PRO A C 1
ATOM 715 O O . PRO A 1 87 ? -6.163 -0.604 10.582 1.00 98.00 87 PRO A O 1
ATOM 718 N N . GLY A 1 88 ? -5.538 -2.719 10.161 1.00 98.31 88 GLY A N 1
ATOM 719 C CA . GLY A 1 88 ? -6.547 -3.002 9.153 1.00 98.31 88 GLY A CA 1
ATOM 720 C C . GLY A 1 88 ? -7.370 -4.237 9.505 1.00 98.31 88 GLY A C 1
ATOM 721 O O . GLY A 1 88 ? -6.918 -5.091 10.257 1.00 98.31 88 GLY A O 1
ATOM 722 N N . ILE A 1 89 ? -8.572 -4.371 8.954 1.00 98.44 89 ILE A N 1
ATOM 723 C CA . ILE A 1 89 ? -9.420 -5.561 9.088 1.00 98.44 89 ILE A CA 1
ATOM 724 C C . ILE A 1 89 ? -9.958 -5.957 7.716 1.00 98.44 89 ILE A C 1
ATOM 726 O O . ILE A 1 89 ? -10.410 -5.111 6.945 1.00 98.44 89 ILE A O 1
ATOM 730 N N . VAL A 1 90 ? -9.953 -7.253 7.409 1.00 98.62 90 VAL A N 1
ATOM 731 C CA . VAL A 1 90 ? -10.622 -7.782 6.210 1.00 98.62 90 VAL A CA 1
ATOM 732 C C . VAL A 1 90 ? -12.137 -7.652 6.365 1.00 98.62 90 VAL A C 1
ATOM 734 O O . VAL A 1 90 ? -12.716 -8.196 7.303 1.00 98.62 90 VAL A O 1
ATOM 737 N N . VAL A 1 91 ? -12.798 -6.980 5.423 1.00 98.56 91 VAL A N 1
ATOM 738 C CA . VAL A 1 91 ? -14.256 -6.748 5.449 1.00 98.56 91 VAL A CA 1
ATOM 739 C C . VAL A 1 91 ? -15.022 -7.491 4.355 1.00 98.56 91 VAL A C 1
ATOM 741 O O . VAL A 1 91 ? -16.243 -7.602 4.425 1.00 98.56 91 VAL A O 1
ATOM 744 N N . SER A 1 92 ? -14.317 -8.012 3.352 1.00 98.38 92 SER A N 1
ATOM 745 C CA . SER A 1 92 ? -14.850 -8.867 2.287 1.00 98.38 92 SER A CA 1
ATOM 746 C C . SER A 1 92 ? -13.726 -9.742 1.735 1.00 98.38 92 SER A C 1
ATOM 748 O O . SER A 1 92 ? -12.566 -9.333 1.790 1.00 98.38 92 SER A O 1
ATOM 750 N N . LEU A 1 93 ? -14.067 -10.920 1.204 1.00 97.81 93 LEU A N 1
ATOM 751 C CA . LEU A 1 93 ? -13.139 -11.814 0.497 1.00 97.81 93 LEU A CA 1
ATOM 752 C C . LEU A 1 93 ? -13.372 -11.847 -1.019 1.00 97.81 93 LEU A C 1
ATOM 754 O O . LEU A 1 93 ? -12.453 -12.201 -1.745 1.00 97.81 93 LEU A O 1
ATOM 758 N N . ASP A 1 94 ? -14.556 -11.452 -1.500 1.00 95.19 94 ASP A N 1
ATOM 759 C CA . ASP A 1 94 ? -14.868 -11.407 -2.933 1.00 95.19 94 ASP A CA 1
ATOM 760 C C . ASP A 1 94 ? -15.628 -10.116 -3.305 1.00 95.19 94 ASP A C 1
ATOM 762 O O . ASP A 1 94 ? -16.839 -10.020 -3.085 1.00 95.19 94 ASP A O 1
ATOM 766 N N . PRO A 1 95 ? -14.931 -9.078 -3.811 1.00 96.75 95 PRO A N 1
ATOM 767 C CA . PRO A 1 95 ? -13.468 -8.956 -3.857 1.00 96.75 95 PRO A CA 1
ATOM 768 C C . PRO A 1 95 ? -12.861 -8.815 -2.451 1.00 96.75 95 PRO A C 1
ATOM 770 O O . PRO A 1 95 ? -13.564 -8.404 -1.517 1.00 96.75 95 PRO A O 1
ATOM 773 N N . MET A 1 96 ? -11.554 -9.077 -2.297 1.00 98.31 96 MET A N 1
ATOM 774 C CA . MET A 1 96 ? -10.884 -8.853 -1.017 1.00 98.31 96 MET A CA 1
ATOM 775 C C . MET A 1 96 ? -10.788 -7.355 -0.712 1.00 98.31 96 MET A C 1
ATOM 777 O O . MET A 1 96 ? -10.133 -6.586 -1.427 1.00 98.31 96 MET A O 1
ATOM 781 N N . LEU A 1 97 ? -11.457 -6.944 0.366 1.00 98.75 97 LEU A N 1
ATOM 782 C CA . LEU A 1 97 ? -11.484 -5.569 0.854 1.00 98.75 97 LEU A CA 1
ATOM 783 C C . LEU A 1 97 ? -10.924 -5.510 2.270 1.00 98.75 97 LEU A C 1
ATOM 785 O O . LEU A 1 97 ? -11.293 -6.316 3.125 1.00 98.75 97 LEU A O 1
ATOM 789 N N . ILE A 1 98 ? -10.076 -4.519 2.518 1.00 98.75 98 ILE A N 1
ATOM 790 C CA . ILE A 1 98 ? -9.433 -4.286 3.811 1.00 98.75 98 ILE A CA 1
ATOM 791 C C . ILE A 1 98 ? -9.785 -2.867 4.249 1.00 98.75 98 ILE A C 1
ATOM 793 O O . ILE A 1 98 ? -9.561 -1.917 3.499 1.00 98.75 98 ILE A O 1
ATOM 797 N N . ALA A 1 99 ? -10.357 -2.729 5.440 1.00 98.75 99 ALA A N 1
ATOM 798 C CA . ALA A 1 99 ? -10.617 -1.451 6.084 1.00 98.75 99 ALA A CA 1
ATOM 799 C C . ALA A 1 99 ? -9.440 -1.077 6.975 1.00 98.75 99 ALA A C 1
ATOM 801 O O . ALA A 1 99 ? -9.051 -1.890 7.802 1.00 98.75 99 ALA A O 1
ATOM 802 N N . VAL A 1 100 ? -8.900 0.129 6.835 1.00 98.62 100 VAL A N 1
ATOM 803 C CA . VAL A 1 100 ? -7.782 0.638 7.638 1.00 98.62 100 VAL A CA 1
ATOM 804 C C . VAL A 1 100 ? -8.201 1.954 8.272 1.00 98.62 100 VAL A C 1
ATOM 806 O O . VAL A 1 100 ? -8.726 2.820 7.572 1.00 98.62 100 VAL A O 1
ATOM 809 N N . ALA A 1 101 ? -7.986 2.101 9.575 1.00 96.94 101 ALA A N 1
ATOM 810 C CA . ALA A 1 101 ? -8.337 3.306 10.320 1.00 96.94 101 ALA A CA 1
ATOM 811 C C . ALA A 1 101 ? -7.103 4.170 10.575 1.00 96.94 101 ALA A C 1
ATOM 813 O O . ALA A 1 101 ? -6.013 3.655 10.829 1.00 96.94 101 ALA A O 1
ATOM 814 N N . THR A 1 102 ? -7.285 5.485 10.520 1.00 96.56 102 THR A N 1
ATOM 815 C CA . THR A 1 102 ? -6.301 6.444 11.023 1.00 96.56 102 THR A CA 1
ATOM 816 C C . THR A 1 102 ? -6.960 7.786 11.328 1.00 96.56 102 THR A C 1
ATOM 818 O O . THR A 1 102 ? -8.067 8.050 10.860 1.00 96.56 102 THR A O 1
ATOM 821 N N . ASP A 1 103 ? -6.267 8.640 12.072 1.00 95.06 103 ASP A N 1
ATOM 822 C CA . ASP A 1 103 ? -6.602 10.053 12.201 1.00 95.06 103 ASP A CA 1
ATOM 823 C C . ASP A 1 103 ? -5.685 10.871 11.276 1.00 95.06 103 ASP A C 1
ATOM 825 O O . ASP A 1 103 ? -4.462 10.716 11.293 1.00 95.06 103 ASP A O 1
ATOM 829 N N . LEU A 1 104 ? -6.276 11.712 10.425 1.00 95.25 104 LEU A N 1
ATOM 830 C CA . LEU A 1 104 ? -5.543 12.574 9.495 1.00 95.25 104 LEU A CA 1
ATOM 831 C C . LEU A 1 104 ? -5.077 13.895 10.124 1.00 95.25 104 LEU A C 1
ATOM 833 O O . LEU A 1 104 ? -4.510 14.727 9.418 1.00 95.25 104 LEU A O 1
ATOM 837 N N . THR A 1 105 ? -5.292 14.123 11.413 1.00 92.12 105 THR A N 1
ATOM 838 C CA . THR A 1 105 ? -4.894 15.355 12.110 1.00 92.12 105 THR A CA 1
ATOM 839 C C . THR A 1 105 ? -3.385 15.625 12.009 1.00 92.12 105 THR A C 1
ATOM 841 O O . THR A 1 105 ? -2.564 14.742 12.247 1.00 92.12 105 THR A O 1
ATOM 844 N N . LYS A 1 106 ? -2.997 16.869 11.680 1.00 87.50 106 LYS A N 1
ATOM 845 C CA . LYS A 1 106 ? -1.587 17.329 11.699 1.00 87.50 106 LYS A CA 1
ATOM 846 C C . LYS A 1 106 ? -1.192 18.051 12.992 1.00 87.50 106 LYS A C 1
ATOM 848 O O . LYS A 1 106 ? -0.011 18.285 13.226 1.00 87.50 106 LYS A O 1
ATOM 853 N N . GLY A 1 107 ? -2.169 18.444 13.803 1.00 83.56 107 GLY A N 1
ATOM 854 C CA . GLY A 1 107 ? -1.958 19.188 15.041 1.00 83.56 107 GLY A CA 1
ATOM 855 C C . GLY A 1 107 ? -3.208 19.196 15.910 1.00 83.56 107 GLY A C 1
ATOM 856 O O . GLY A 1 107 ? -3.399 18.296 16.717 1.00 83.56 107 GLY A O 1
ATOM 857 N N . VAL A 1 108 ? -4.053 20.215 15.749 1.00 82.25 108 VAL A N 1
ATOM 858 C CA . VAL A 1 108 ? -5.284 20.383 16.538 1.00 82.25 108 VAL A CA 1
ATOM 859 C C . VAL A 1 108 ? -6.504 19.932 15.736 1.00 82.25 108 VAL A C 1
ATOM 861 O O . VAL A 1 108 ? -6.604 20.222 14.543 1.00 82.25 108 VAL A O 1
ATOM 864 N N . GLY A 1 109 ? -7.448 19.286 16.418 1.00 87.69 109 GLY A N 1
ATOM 865 C CA . GLY A 1 109 ? -8.664 18.719 15.840 1.00 87.69 109 GLY A CA 1
ATOM 866 C C . GLY A 1 109 ? -8.633 17.196 15.880 1.00 87.69 109 GLY A C 1
ATOM 867 O O . GLY A 1 109 ? -7.697 16.613 16.414 1.00 87.69 109 GLY A O 1
ATOM 868 N N . GLU A 1 110 ? -9.672 16.581 15.331 1.00 92.50 110 GLU A N 1
ATOM 869 C CA . GLU A 1 110 ? -9.769 15.134 15.155 1.00 92.50 110 GLU A CA 1
ATOM 870 C C . GLU A 1 110 ? -10.380 14.901 13.773 1.00 92.50 110 GLU A C 1
ATOM 872 O O . GLU A 1 110 ? -11.467 15.401 13.463 1.00 92.50 110 GLU A O 1
ATOM 877 N N . TYR A 1 111 ? -9.657 14.185 12.916 1.00 95.31 111 TYR A N 1
ATOM 878 C CA . TYR A 1 111 ? -10.067 13.890 11.544 1.00 95.31 111 TYR A CA 1
ATOM 879 C C . TYR A 1 111 ? -9.991 12.380 11.295 1.00 95.31 111 TYR A C 1
ATOM 881 O O . TYR A 1 111 ? -9.239 11.928 10.420 1.00 95.31 111 TYR A O 1
ATOM 889 N N . PRO A 1 112 ? -10.755 11.577 12.061 1.00 96.94 112 PRO A N 1
ATOM 890 C CA . PRO A 1 112 ? -10.758 10.134 11.922 1.00 96.94 112 PRO A CA 1
ATOM 891 C C . PRO A 1 112 ? -11.358 9.714 10.586 1.00 96.94 112 PRO A C 1
ATOM 893 O O . PRO A 1 112 ? -12.393 10.214 10.128 1.00 96.94 112 PRO A O 1
ATOM 896 N N . VAL A 1 113 ? -10.702 8.748 9.958 1.00 98.06 113 VAL A N 1
ATOM 897 C CA . VAL A 1 113 ? -11.113 8.188 8.678 1.00 98.06 113 VAL A CA 1
ATOM 898 C C . VAL A 1 113 ? -10.948 6.676 8.673 1.00 98.06 113 VAL A C 1
ATOM 900 O O . VAL A 1 113 ? -10.048 6.111 9.295 1.00 98.06 113 VAL A O 1
ATOM 903 N N . VAL A 1 114 ? -11.780 6.017 7.873 1.00 98.62 114 VAL A N 1
ATOM 904 C CA . VAL A 1 114 ? -11.568 4.631 7.455 1.00 98.62 114 VAL A CA 1
ATOM 905 C C . VAL A 1 114 ? -11.317 4.612 5.956 1.00 98.62 114 VAL A C 1
ATOM 907 O O . VAL A 1 114 ? -12.133 5.093 5.169 1.00 98.62 114 VAL A O 1
ATOM 910 N N . ARG A 1 115 ? -10.196 4.032 5.529 1.00 98.62 115 ARG A N 1
ATOM 911 C CA . ARG A 1 115 ? -9.931 3.749 4.117 1.00 98.62 115 ARG A CA 1
ATOM 912 C C . ARG A 1 115 ? -10.222 2.291 3.816 1.00 98.62 115 ARG A C 1
ATOM 914 O O . ARG A 1 115 ? -9.622 1.401 4.408 1.00 98.62 115 ARG A O 1
ATOM 921 N N . ILE A 1 116 ? -11.110 2.050 2.860 1.00 98.75 116 ILE A N 1
ATOM 922 C CA . ILE A 1 116 ? -11.319 0.723 2.285 1.00 98.75 116 ILE A CA 1
ATOM 923 C C . ILE A 1 116 ? -10.414 0.598 1.061 1.00 98.75 116 ILE A C 1
ATOM 925 O O . ILE A 1 116 ? -10.537 1.371 0.106 1.00 98.75 116 ILE A O 1
ATOM 929 N N . ILE A 1 117 ? -9.520 -0.386 1.072 1.00 98.56 117 ILE A N 1
ATOM 930 C CA . ILE A 1 117 ? -8.658 -0.722 -0.063 1.00 98.56 117 ILE A CA 1
ATOM 931 C C . ILE A 1 117 ? -9.051 -2.082 -0.637 1.00 98.56 117 ILE A C 1
ATOM 933 O O . ILE A 1 117 ? -9.416 -2.999 0.097 1.00 98.56 117 ILE A O 1
ATOM 937 N N . LYS A 1 118 ? -8.956 -2.219 -1.962 1.00 98.12 118 LYS A N 1
ATOM 938 C CA . LYS A 1 118 ? -9.042 -3.517 -2.636 1.00 98.12 118 LYS A CA 1
ATOM 939 C C . LYS A 1 118 ? -7.636 -4.080 -2.776 1.00 98.12 118 LYS A C 1
ATOM 941 O O . LYS A 1 118 ? -6.814 -3.494 -3.485 1.00 98.12 118 LYS A O 1
ATOM 946 N N . LYS A 1 119 ? -7.363 -5.205 -2.122 1.00 97.50 119 LYS A N 1
ATOM 947 C CA . LYS A 1 119 ? -6.062 -5.864 -2.212 1.00 97.50 119 LYS A CA 1
ATOM 948 C C . LYS A 1 119 ? -6.198 -7.348 -1.928 1.00 97.50 119 LYS A C 1
ATOM 950 O O . LYS A 1 119 ? -6.508 -7.728 -0.810 1.00 97.50 119 LYS A O 1
ATOM 955 N N . GLU A 1 120 ? -5.897 -8.154 -2.937 1.00 95.44 120 GLU A N 1
ATOM 956 C CA . GLU A 1 120 ? -5.761 -9.596 -2.773 1.00 95.44 120 GLU A CA 1
ATOM 957 C C . GLU A 1 120 ? -4.462 -9.913 -2.029 1.00 95.44 120 GLU A C 1
ATOM 959 O O . GLU A 1 120 ? -3.387 -9.418 -2.393 1.00 95.44 120 GLU A O 1
ATOM 964 N N . LEU A 1 121 ? -4.575 -10.738 -0.992 1.00 95.00 121 LEU A N 1
ATOM 965 C CA . LEU A 1 121 ? -3.468 -11.245 -0.194 1.00 95.00 121 LEU A CA 1
ATOM 966 C C . LEU A 1 121 ? -3.544 -12.768 -0.175 1.00 95.00 121 LEU A C 1
ATOM 968 O O . LEU A 1 121 ? -4.587 -13.336 0.130 1.00 95.00 121 LEU A O 1
ATOM 972 N N . SER A 1 122 ? -2.435 -13.447 -0.463 1.00 92.38 122 SER A N 1
ATOM 973 C CA . SER A 1 122 ? -2.369 -14.910 -0.333 1.00 92.38 122 SER A CA 1
ATOM 974 C C . SER A 1 122 ? -2.406 -15.366 1.131 1.00 92.38 122 SER A C 1
ATOM 976 O O . SER A 1 122 ? -2.792 -16.492 1.429 1.00 92.38 122 SER A O 1
ATOM 978 N N . SER A 1 123 ? -1.953 -14.500 2.038 1.00 94.06 123 SER A N 1
ATOM 979 C CA . SER A 1 123 ? -1.831 -14.744 3.472 1.00 94.06 123 SER A CA 1
ATOM 980 C C . SER A 1 123 ? -1.875 -13.427 4.240 1.00 94.06 123 SER A C 1
ATOM 982 O O . SER A 1 123 ? -1.534 -12.382 3.687 1.00 94.06 123 SER A O 1
ATOM 984 N N . ILE A 1 124 ? -2.254 -13.501 5.513 1.00 95.38 124 ILE A N 1
ATOM 985 C CA . ILE A 1 124 ? -2.194 -12.399 6.477 1.00 95.38 124 ILE A CA 1
ATOM 986 C C . ILE A 1 124 ? -1.458 -12.920 7.709 1.00 95.38 124 ILE A C 1
ATOM 988 O O . ILE A 1 124 ? -1.948 -13.838 8.376 1.00 95.38 124 ILE A O 1
ATOM 992 N N . CYS A 1 125 ? -0.260 -12.401 7.975 1.00 92.62 125 CYS A N 1
ATOM 993 C CA . CYS A 1 125 ? 0.647 -12.908 9.013 1.00 92.62 125 CYS A CA 1
ATOM 994 C C . CYS A 1 125 ? 0.818 -14.442 8.957 1.00 92.62 125 CYS A C 1
ATOM 996 O O . CYS A 1 125 ? 0.791 -15.127 9.984 1.00 92.62 125 CYS A O 1
ATOM 998 N N . GLY A 1 126 ? 0.927 -14.995 7.742 1.00 91.25 126 GLY A N 1
ATOM 999 C CA . GLY A 1 126 ? 1.083 -16.437 7.497 1.00 91.25 126 GLY A CA 1
ATOM 1000 C C . GLY A 1 126 ? -0.194 -17.276 7.618 1.00 91.25 126 GLY A C 1
ATOM 1001 O O . GLY A 1 126 ? -0.136 -18.493 7.460 1.00 91.25 126 GLY A O 1
ATOM 1002 N N . LYS A 1 127 ? -1.351 -16.658 7.875 1.00 94.31 127 LYS A N 1
ATOM 1003 C CA . LYS A 1 127 ? -2.650 -17.339 7.969 1.00 94.31 127 LYS A CA 1
ATOM 1004 C C . LYS A 1 127 ? -3.491 -17.104 6.720 1.00 94.31 127 LYS A C 1
ATOM 1006 O O . LYS A 1 127 ? -3.331 -16.095 6.034 1.00 94.31 127 LYS A O 1
ATOM 1011 N N . THR A 1 128 ? -4.415 -18.020 6.440 1.00 95.94 128 THR A N 1
ATOM 1012 C CA . THR A 1 128 ? -5.406 -17.842 5.371 1.00 95.94 128 THR A CA 1
ATOM 1013 C C . THR A 1 128 ? -6.283 -16.617 5.660 1.00 95.94 128 THR A C 1
ATOM 1015 O O . THR A 1 128 ? -6.761 -16.485 6.791 1.00 95.94 128 THR A O 1
ATOM 1018 N N . PRO A 1 129 ? -6.524 -15.736 4.672 1.00 96.75 129 PRO A N 1
ATOM 1019 C CA . PRO A 1 129 ? -7.407 -14.587 4.840 1.00 96.75 129 PRO A CA 1
ATOM 1020 C C . PRO A 1 129 ? -8.827 -14.979 5.251 1.00 96.75 129 PRO A C 1
ATOM 1022 O O . PRO A 1 129 ? -9.422 -15.893 4.683 1.00 96.75 129 PRO A O 1
ATOM 1025 N N . GLN A 1 130 ? -9.380 -14.263 6.229 1.00 97.75 130 GLN A N 1
ATOM 1026 C CA . GLN A 1 130 ? -10.749 -14.439 6.717 1.00 97.75 130 GLN A CA 1
ATOM 1027 C C . GLN A 1 130 ? -11.355 -13.072 7.030 1.00 97.75 130 GLN A C 1
ATOM 1029 O O . GLN A 1 130 ? -10.642 -12.173 7.471 1.00 97.75 130 GLN A O 1
ATOM 1034 N N . VAL A 1 131 ? -12.666 -12.908 6.831 1.00 98.06 131 VAL A N 1
ATOM 1035 C CA . VAL A 1 131 ? -13.372 -11.687 7.253 1.00 98.06 131 VAL A CA 1
ATOM 1036 C C . VAL A 1 131 ? -13.202 -11.501 8.762 1.00 98.06 131 VAL A C 1
ATOM 1038 O O . VAL A 1 131 ? -13.362 -12.446 9.530 1.00 98.06 131 VAL A O 1
ATOM 1041 N N . GLY A 1 132 ? -12.859 -10.286 9.183 1.00 97.62 132 GLY A N 1
ATOM 1042 C CA . GLY A 1 132 ? -12.539 -9.957 10.571 1.00 97.62 132 GLY A CA 1
ATOM 1043 C C . GLY A 1 132 ? -11.068 -10.152 10.950 1.00 97.62 132 GLY A C 1
ATOM 1044 O O . GLY A 1 132 ? -10.679 -9.733 12.038 1.00 97.62 132 GLY A O 1
ATOM 1045 N N . ALA A 1 133 ? -10.236 -10.742 10.082 1.00 97.56 133 ALA A N 1
ATOM 1046 C CA . ALA A 1 133 ? -8.808 -10.890 10.353 1.00 97.56 133 ALA A CA 1
ATOM 1047 C C . ALA A 1 133 ? -8.107 -9.524 10.407 1.00 97.56 133 ALA A C 1
ATOM 1049 O O . ALA A 1 133 ? -8.309 -8.687 9.524 1.00 97.56 133 ALA A O 1
ATOM 1050 N N . LEU A 1 134 ? -7.262 -9.337 11.426 1.00 97.94 134 LEU A N 1
ATOM 1051 C CA . LEU A 1 134 ? -6.385 -8.176 11.574 1.00 97.94 134 LEU A CA 1
ATOM 1052 C C . LEU A 1 134 ? -5.289 -8.213 10.504 1.00 97.94 134 LEU A C 1
ATOM 1054 O O . LEU A 1 134 ? -4.589 -9.214 10.365 1.00 97.94 134 LEU A O 1
ATOM 1058 N N . VAL A 1 135 ? -5.124 -7.105 9.792 1.00 98.31 135 VAL A N 1
ATOM 1059 C CA . VAL A 1 135 ? -4.124 -6.893 8.749 1.00 98.31 135 VAL A CA 1
ATOM 1060 C C . VAL A 1 135 ? -3.207 -5.755 9.184 1.00 98.31 135 VAL A C 1
ATOM 1062 O O . VAL A 1 135 ? -3.648 -4.606 9.185 1.00 98.31 135 VAL A O 1
ATOM 1065 N N . PRO A 1 136 ? -1.940 -6.015 9.538 1.00 98.06 136 PRO A N 1
ATOM 1066 C CA . PRO A 1 136 ? -0.987 -4.936 9.739 1.00 98.06 136 PRO A CA 1
ATOM 1067 C C . PRO A 1 136 ? -0.726 -4.223 8.412 1.00 98.06 136 PRO A C 1
ATOM 1069 O O . PRO A 1 136 ? -0.411 -4.847 7.392 1.00 98.06 136 PRO A O 1
ATOM 1072 N N . THR A 1 137 ? -0.856 -2.902 8.422 1.00 98.56 137 THR A N 1
ATOM 1073 C CA . THR A 1 137 ? -0.545 -2.050 7.272 1.00 98.56 137 THR A CA 1
ATOM 1074 C C . THR A 1 137 ? 0.460 -0.983 7.667 1.00 98.56 137 THR A C 1
ATOM 1076 O O . THR A 1 137 ? 0.554 -0.646 8.842 1.00 98.56 137 THR A O 1
ATOM 1079 N N . VAL A 1 138 ? 1.202 -0.455 6.695 1.00 98.31 138 VAL A N 1
ATOM 1080 C CA . VAL A 1 138 ? 2.026 0.746 6.868 1.00 98.31 138 VAL A CA 1
ATOM 1081 C C . VAL A 1 138 ? 1.575 1.795 5.862 1.00 98.31 138 VAL A C 1
ATOM 1083 O O . VAL A 1 138 ? 1.379 1.480 4.683 1.00 98.31 138 VAL A O 1
ATOM 1086 N N . ALA A 1 139 ? 1.398 3.033 6.310 1.00 97.56 139 ALA A N 1
ATOM 1087 C CA . ALA A 1 139 ? 0.881 4.127 5.513 1.00 97.56 139 ALA A CA 1
ATOM 1088 C C . ALA A 1 139 ? 1.801 5.346 5.480 1.00 97.56 139 ALA A C 1
ATOM 1090 O O . ALA A 1 139 ? 2.470 5.694 6.452 1.00 97.56 139 ALA A O 1
ATOM 1091 N N . LEU A 1 140 ? 1.752 6.036 4.344 1.00 96.25 140 LEU A N 1
ATOM 1092 C CA . LEU A 1 140 ? 2.219 7.409 4.202 1.00 96.25 140 LEU A CA 1
ATOM 1093 C C . LEU A 1 140 ? 1.021 8.344 4.084 1.00 96.25 140 LEU A C 1
ATOM 1095 O O . LEU A 1 140 ? 0.004 7.967 3.503 1.00 96.25 140 LEU A O 1
ATOM 1099 N N . TYR A 1 141 ? 1.169 9.564 4.587 1.00 94.38 141 TYR A N 1
ATOM 1100 C CA . TYR A 1 141 ? 0.144 10.602 4.562 1.00 94.38 141 TYR A CA 1
ATOM 1101 C C . TYR A 1 141 ? 0.497 11.644 3.506 1.00 94.38 141 TYR A C 1
ATOM 1103 O O . TYR A 1 141 ? 1.670 11.943 3.283 1.00 94.38 141 TYR A O 1
ATOM 1111 N N . TYR A 1 142 ? -0.520 12.184 2.840 1.00 92.19 142 TYR A N 1
ATOM 1112 C CA . TYR A 1 142 ? -0.342 13.142 1.754 1.00 92.19 142 TYR A CA 1
ATOM 1113 C C . TYR A 1 142 ? -1.082 14.433 2.066 1.00 92.19 142 TYR A C 1
ATOM 1115 O O . TYR A 1 142 ? -2.258 14.427 2.441 1.00 92.19 142 TYR A O 1
ATOM 1123 N N . ALA A 1 143 ? -0.359 15.547 1.967 1.00 88.81 143 ALA A N 1
ATOM 1124 C CA . ALA A 1 143 ? -0.937 16.871 2.116 1.00 88.81 143 ALA A CA 1
ATOM 1125 C C . ALA A 1 143 ? -1.765 17.210 0.876 1.00 88.81 143 ALA A C 1
ATOM 1127 O O . ALA A 1 143 ? -1.436 16.771 -0.227 1.00 88.81 143 ALA A O 1
ATOM 1128 N N . SER A 1 144 ? -2.805 18.017 1.070 1.00 86.06 144 SER A N 1
ATOM 1129 C CA . SER A 1 144 ? -3.503 18.619 -0.057 1.00 86.06 144 SER A CA 1
ATOM 1130 C C . SER A 1 144 ? -2.662 19.722 -0.690 1.00 86.06 144 SER A C 1
ATOM 1132 O O . SER A 1 144 ? -1.651 20.173 -0.144 1.00 86.06 144 SER A O 1
ATOM 1134 N N . SER A 1 145 ? -3.133 20.221 -1.831 1.00 85.31 145 SER A N 1
ATOM 1135 C CA . SER A 1 145 ? -2.610 21.444 -2.439 1.00 85.31 145 SER A CA 1
ATOM 1136 C C . SER A 1 145 ? -2.859 22.704 -1.597 1.00 85.31 145 SER A C 1
ATOM 1138 O O . SER A 1 145 ? -2.311 23.751 -1.930 1.00 85.31 145 SER A O 1
ATOM 1140 N N . ASN A 1 146 ? -3.695 22.637 -0.553 1.00 85.00 146 ASN A N 1
ATOM 1141 C CA . ASN A 1 146 ? -3.935 23.746 0.363 1.00 85.00 146 ASN A CA 1
ATOM 1142 C C . ASN A 1 146 ? -2.989 23.644 1.580 1.00 85.00 146 ASN A C 1
ATOM 1144 O O . ASN A 1 146 ? -3.209 22.792 2.447 1.00 85.00 146 ASN A O 1
ATOM 1148 N N . PRO A 1 147 ? -1.963 24.509 1.686 1.00 77.62 147 PRO A N 1
ATOM 1149 C CA . PRO A 1 147 ? -0.988 24.441 2.772 1.00 77.62 147 PRO A CA 1
ATOM 1150 C C . PRO A 1 147 ? -1.593 24.724 4.156 1.00 77.62 147 PRO A C 1
ATOM 1152 O O . PRO A 1 147 ? -1.061 24.233 5.148 1.00 77.62 147 PRO A O 1
ATOM 1155 N N . ASP A 1 148 ? -2.721 25.439 4.227 1.00 82.38 148 ASP A N 1
ATOM 1156 C CA . ASP A 1 148 ? -3.357 25.843 5.490 1.00 82.38 148 ASP A CA 1
ATOM 1157 C C . ASP A 1 148 ? -4.299 24.772 6.068 1.00 82.38 148 ASP A C 1
ATOM 1159 O O . ASP A 1 148 ? -4.938 24.975 7.103 1.00 82.38 148 ASP A O 1
ATOM 1163 N N . GLN A 1 149 ? -4.428 23.618 5.407 1.00 85.25 149 GLN A N 1
ATOM 1164 C CA . GLN A 1 149 ? -5.304 22.551 5.876 1.00 85.25 149 GLN A CA 1
ATOM 1165 C C . GLN A 1 149 ? -4.740 21.883 7.142 1.00 85.25 149 GLN A C 1
ATOM 1167 O O . GLN A 1 149 ? -3.637 21.331 7.140 1.00 85.25 149 GLN A O 1
ATOM 1172 N N . SER A 1 150 ? -5.549 21.868 8.206 1.00 88.81 150 SER A N 1
ATOM 1173 C CA . SER A 1 150 ? -5.232 21.326 9.542 1.00 88.81 150 SER A CA 1
ATOM 1174 C C . SER A 1 150 ? -5.053 19.802 9.596 1.00 88.81 150 SER A C 1
ATOM 1176 O O . SER A 1 150 ? -4.652 19.253 10.624 1.00 88.81 150 SER A O 1
ATOM 1178 N N . HIS A 1 151 ? -5.330 19.111 8.493 1.00 92.00 151 HIS A N 1
ATOM 1179 C CA . HIS A 1 151 ? -5.244 17.664 8.380 1.00 92.00 151 HIS A CA 1
ATOM 1180 C C . HIS A 1 151 ? -4.632 17.238 7.040 1.00 92.00 151 HIS A C 1
ATOM 1182 O O . HIS A 1 151 ? -4.530 18.012 6.084 1.00 92.00 151 HIS A O 1
ATOM 1188 N N . TRP A 1 152 ? -4.171 15.996 6.977 1.00 93.19 152 TRP A N 1
ATOM 1189 C CA . TRP A 1 152 ? -3.778 15.327 5.744 1.00 93.19 152 TRP A CA 1
ATOM 1190 C C . TRP A 1 152 ? -5.004 15.115 4.848 1.00 93.19 152 TRP A C 1
ATOM 1192 O O . TRP A 1 152 ? -6.113 14.902 5.335 1.00 93.19 152 TRP A O 1
ATOM 1202 N N . GLU A 1 153 ? -4.822 15.170 3.530 1.00 94.19 153 GLU A N 1
ATOM 1203 C CA . GLU A 1 153 ? -5.915 14.933 2.578 1.00 94.19 153 GLU A CA 1
ATOM 1204 C C . GLU A 1 153 ? -6.281 13.450 2.528 1.00 94.19 153 GLU A C 1
ATOM 1206 O O . GLU A 1 153 ? -7.445 13.062 2.442 1.00 94.19 153 GLU A O 1
ATOM 1211 N N . THR A 1 154 ? -5.255 12.602 2.559 1.00 95.75 154 THR A N 1
ATOM 1212 C CA . THR A 1 1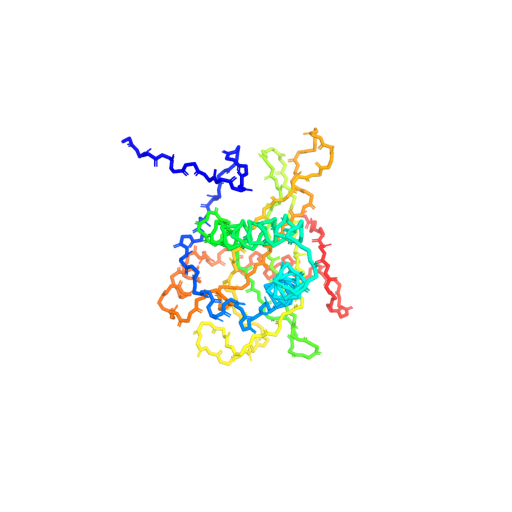54 ? -5.397 11.157 2.445 1.00 95.75 154 THR A CA 1
ATOM 1213 C C . THR A 1 154 ? -4.160 10.449 2.995 1.00 95.75 154 THR A C 1
ATOM 1215 O O . THR A 1 154 ? -3.145 11.076 3.294 1.00 95.75 154 THR A O 1
ATOM 1218 N N . PHE A 1 155 ? -4.232 9.124 3.092 1.00 97.19 155 PHE A N 1
ATOM 1219 C CA . PHE A 1 155 ? -3.130 8.261 3.513 1.00 97.19 155 PHE A CA 1
ATOM 1220 C C . PHE A 1 155 ? -3.146 6.955 2.714 1.00 97.19 155 PHE A C 1
ATOM 1222 O O . PHE A 1 155 ? -4.224 6.440 2.438 1.00 97.19 155 PHE A O 1
ATOM 1229 N N . ASP A 1 156 ? -2.000 6.410 2.317 1.00 97.69 156 ASP A N 1
ATOM 1230 C CA . ASP A 1 156 ? -1.885 5.204 1.475 1.00 97.69 156 ASP A CA 1
ATOM 1231 C C . ASP A 1 156 ? -1.438 3.986 2.297 1.00 97.69 156 ASP A C 1
ATOM 1233 O O . ASP A 1 156 ? -0.238 3.704 2.362 1.00 97.69 156 ASP A O 1
ATOM 1237 N N . PRO A 1 157 ? -2.364 3.266 2.957 1.00 98.25 157 PRO A N 1
ATOM 1238 C CA . PRO A 1 157 ? -2.026 2.079 3.717 1.00 98.25 157 PRO A CA 1
ATOM 1239 C C . PRO A 1 157 ? -1.721 0.912 2.785 1.00 98.25 157 PRO A C 1
ATOM 1241 O O . PRO A 1 157 ? -2.469 0.604 1.851 1.00 98.25 157 PRO A O 1
ATOM 1244 N N . ARG A 1 158 ? -0.628 0.211 3.077 1.00 98.25 158 ARG A N 1
ATOM 1245 C CA . ARG A 1 158 ? -0.197 -0.969 2.331 1.00 98.25 158 ARG A CA 1
ATOM 1246 C C . ARG A 1 158 ? -0.000 -2.145 3.282 1.00 98.25 158 ARG A C 1
ATOM 1248 O O . ARG A 1 158 ? 0.722 -1.986 4.266 1.00 98.25 158 ARG A O 1
ATOM 1255 N N . PRO A 1 159 ? -0.616 -3.314 3.022 1.00 98.31 159 PRO A N 1
ATOM 1256 C CA . PRO A 1 159 ? -0.438 -4.485 3.875 1.00 98.31 159 PRO A CA 1
ATOM 1257 C C . PRO A 1 159 ? 1.027 -4.910 3.981 1.00 98.31 159 PRO A C 1
ATOM 1259 O O . PRO A 1 159 ? 1.728 -4.991 2.970 1.00 98.31 159 PRO A O 1
ATOM 1262 N N . VAL A 1 160 ? 1.467 -5.225 5.198 1.00 97.81 160 VAL A N 1
ATOM 1263 C CA . VAL A 1 160 ?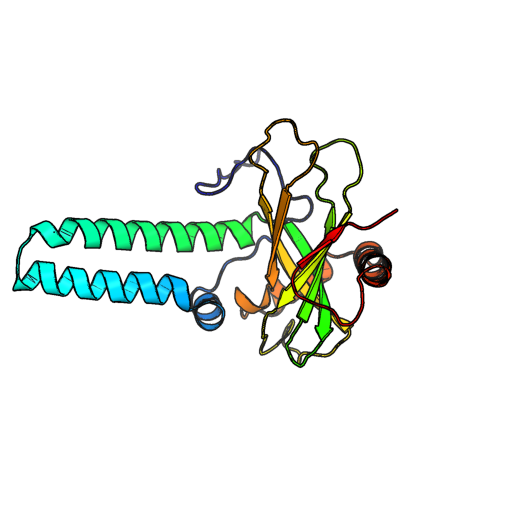 2.843 -5.661 5.489 1.00 97.81 160 VAL A CA 1
ATOM 1264 C C . VAL A 1 160 ? 3.187 -6.962 4.762 1.00 97.81 160 VAL A C 1
ATOM 1266 O O . VAL A 1 160 ? 4.278 -7.074 4.206 1.00 97.81 160 VAL A O 1
ATOM 1269 N N . ASP A 1 161 ? 2.235 -7.895 4.641 1.00 97.00 161 ASP A N 1
ATOM 1270 C CA . ASP A 1 161 ? 2.399 -9.156 3.896 1.00 97.00 161 ASP A CA 1
ATOM 1271 C C . ASP A 1 161 ? 2.750 -8.965 2.406 1.00 97.00 161 ASP A C 1
ATOM 1273 O O . ASP A 1 161 ? 3.187 -9.914 1.748 1.00 97.00 161 ASP A O 1
ATOM 1277 N N . CYS A 1 162 ? 2.561 -7.762 1.848 1.00 97.06 162 CYS A N 1
ATOM 1278 C CA . CYS A 1 162 ? 3.012 -7.436 0.493 1.00 97.06 162 CYS A CA 1
ATOM 1279 C C . CYS A 1 162 ? 4.505 -7.102 0.422 1.00 97.06 162 CYS A C 1
ATOM 1281 O O . CYS A 1 162 ? 5.072 -7.151 -0.664 1.00 97.06 162 CYS A O 1
ATOM 1283 N N . ALA A 1 163 ? 5.125 -6.708 1.532 1.00 96.81 163 ALA A N 1
ATOM 1284 C CA . ALA A 1 163 ? 6.485 -6.180 1.579 1.00 96.81 163 ALA A CA 1
ATOM 1285 C C . ALA A 1 163 ? 7.490 -7.128 2.240 1.00 96.81 163 ALA A C 1
ATOM 1287 O O . ALA A 1 163 ? 8.677 -7.002 1.962 1.00 96.81 163 ALA A O 1
ATOM 1288 N N . THR A 1 164 ? 7.044 -8.077 3.061 1.00 95.94 164 THR A N 1
ATOM 1289 C CA . THR A 1 164 ? 7.909 -9.072 3.709 1.00 95.94 164 THR A CA 1
ATOM 1290 C C . THR A 1 164 ? 7.267 -10.457 3.693 1.00 95.94 164 THR A C 1
ATOM 1292 O O . THR A 1 164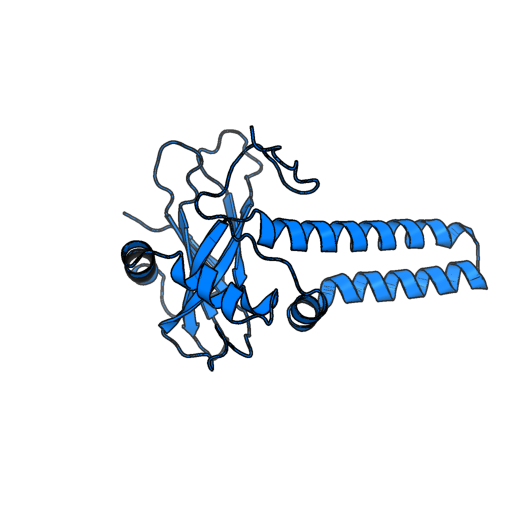 ? 6.037 -10.578 3.653 1.00 95.94 164 THR A O 1
ATOM 1295 N N . SER A 1 165 ? 8.093 -11.501 3.690 1.00 94.31 165 SER A N 1
ATOM 1296 C CA . SER A 1 165 ? 7.675 -12.877 3.973 1.00 94.31 165 SER A CA 1
ATOM 1297 C C . SER A 1 165 ? 8.072 -13.327 5.383 1.00 94.31 165 SER A C 1
ATOM 1299 O O . SER A 1 165 ? 7.628 -14.386 5.831 1.00 94.31 165 SER A O 1
ATOM 1301 N N . ASP A 1 166 ? 8.838 -12.504 6.106 1.00 95.69 166 ASP A N 1
ATOM 1302 C CA . ASP A 1 166 ? 9.179 -12.727 7.504 1.00 95.69 166 ASP A CA 1
ATOM 1303 C C . ASP A 1 166 ? 7.948 -12.545 8.403 1.00 95.69 166 ASP A C 1
ATOM 1305 O O . ASP A 1 166 ? 7.455 -11.439 8.653 1.00 95.69 166 ASP A O 1
ATOM 1309 N N . LEU A 1 167 ? 7.449 -13.673 8.908 1.00 94.69 167 LEU A N 1
ATOM 1310 C CA . LEU A 1 167 ? 6.298 -13.716 9.802 1.00 94.69 167 LEU A CA 1
ATOM 1311 C C . LEU A 1 167 ? 6.561 -13.004 11.128 1.00 94.69 167 LEU A C 1
ATOM 1313 O O . LEU A 1 167 ? 5.616 -12.473 11.708 1.00 94.69 167 LEU A O 1
ATOM 1317 N N . SER A 1 168 ? 7.807 -12.989 11.605 1.00 95.62 168 SER A N 1
ATOM 1318 C CA . SER A 1 168 ? 8.154 -12.345 12.872 1.00 95.62 168 SER A CA 1
ATOM 1319 C C . SER A 1 168 ? 8.009 -10.827 12.774 1.00 95.62 168 SER A C 1
ATOM 1321 O O . SER A 1 168 ? 7.418 -10.218 13.661 1.00 95.62 168 SER A O 1
ATOM 1323 N N . GLU A 1 169 ? 8.411 -10.231 11.649 1.00 95.50 169 GLU A N 1
ATOM 1324 C CA . GLU A 1 169 ? 8.228 -8.803 11.372 1.00 95.50 169 GLU A CA 1
ATOM 1325 C C . GLU A 1 169 ? 6.748 -8.434 11.204 1.00 95.50 169 GLU A C 1
ATOM 1327 O O . GLU A 1 169 ? 6.272 -7.458 11.790 1.00 95.50 169 GLU A O 1
ATOM 1332 N N . ALA A 1 170 ? 5.984 -9.242 10.461 1.00 95.00 170 ALA A N 1
ATOM 1333 C CA . ALA A 1 170 ? 4.546 -9.022 10.307 1.00 95.00 170 ALA A CA 1
ATOM 1334 C C . ALA A 1 170 ? 3.804 -9.108 11.653 1.00 95.00 170 ALA A C 1
ATOM 1336 O O . ALA A 1 170 ? 2.949 -8.272 11.958 1.00 95.00 170 ALA A O 1
ATOM 1337 N N . GLN A 1 171 ? 4.162 -10.087 12.487 1.00 95.44 171 GLN A N 1
ATOM 1338 C CA . GLN A 1 171 ? 3.602 -10.249 13.829 1.00 95.44 171 GLN A CA 1
ATOM 1339 C C . GLN A 1 171 ? 4.048 -9.142 14.783 1.00 95.44 171 GLN A C 1
ATOM 1341 O O . GLN A 1 171 ? 3.227 -8.688 15.575 1.00 95.44 171 GLN A O 1
ATOM 1346 N N . ARG A 1 172 ? 5.296 -8.665 14.689 1.00 96.75 172 ARG A N 1
ATOM 1347 C CA . ARG A 1 172 ? 5.802 -7.525 15.468 1.00 96.75 172 ARG A CA 1
ATOM 1348 C C . ARG A 1 172 ? 4.961 -6.278 15.219 1.00 96.75 172 ARG A C 1
ATOM 1350 O O . ARG A 1 172 ? 4.558 -5.627 16.177 1.00 96.75 172 ARG A O 1
ATOM 1357 N N . ILE A 1 173 ? 4.670 -5.967 13.954 1.00 96.88 173 ILE A N 1
ATOM 1358 C CA . ILE A 1 173 ? 3.824 -4.818 13.601 1.00 96.88 173 ILE A CA 1
ATOM 1359 C C . ILE A 1 173 ? 2.382 -5.052 14.059 1.00 96.88 173 ILE A C 1
ATOM 1361 O O . ILE A 1 173 ? 1.781 -4.169 14.652 1.00 96.88 173 ILE A O 1
ATOM 1365 N N . ALA A 1 174 ? 1.824 -6.248 13.859 1.00 96.44 174 ALA A N 1
ATOM 1366 C CA . ALA A 1 174 ? 0.479 -6.549 14.354 1.00 96.44 174 ALA A CA 1
ATOM 1367 C C . ALA A 1 174 ? 0.366 -6.430 15.887 1.00 96.44 174 ALA A C 1
ATOM 1369 O O . ALA A 1 174 ? -0.674 -6.023 16.396 1.00 96.44 174 ALA A O 1
ATOM 1370 N N . ALA A 1 175 ? 1.430 -6.777 16.615 1.00 96.19 175 ALA A N 1
ATOM 1371 C CA . ALA A 1 175 ? 1.505 -6.694 18.069 1.00 96.19 175 ALA A CA 1
ATOM 1372 C C . ALA A 1 175 ? 1.776 -5.276 18.597 1.00 96.19 175 ALA A C 1
ATOM 1374 O O . ALA A 1 175 ? 1.653 -5.065 19.802 1.00 96.19 175 ALA A O 1
ATOM 1375 N N . SER A 1 176 ? 2.138 -4.313 17.738 1.00 96.88 176 SER A N 1
ATOM 1376 C CA . SER A 1 176 ? 2.297 -2.916 18.160 1.00 96.88 176 SER A CA 1
ATOM 1377 C C . SER A 1 176 ? 0.963 -2.180 18.297 1.00 96.88 176 SER A C 1
ATOM 1379 O O . SER A 1 176 ? 0.933 -1.099 18.877 1.00 96.88 176 SER A O 1
ATOM 1381 N N . PHE A 1 177 ? -0.137 -2.766 17.811 1.00 97.00 177 PHE A N 1
ATOM 1382 C CA . PHE A 1 177 ? -1.480 -2.224 17.993 1.00 97.00 177 PHE A CA 1
ATOM 1383 C C . PHE A 1 177 ? -2.032 -2.589 19.370 1.00 97.00 177 PHE A C 1
ATOM 1385 O O . PHE A 1 177 ? -2.065 -3.759 19.767 1.00 97.00 177 PHE A O 1
ATOM 1392 N N . SER A 1 178 ? -2.504 -1.576 20.088 1.00 96.12 178 SER A N 1
ATOM 1393 C CA . SER A 1 178 ? -3.237 -1.749 21.335 1.00 96.12 178 SER A CA 1
ATOM 1394 C C . SER A 1 178 ? -4.616 -2.371 21.078 1.00 96.12 178 SER A C 1
ATOM 1396 O O . SER A 1 178 ? -5.105 -2.447 19.945 1.00 96.12 178 SER A O 1
ATOM 1398 N N . LYS A 1 179 ? -5.278 -2.841 22.141 1.00 95.50 179 LYS A N 1
ATOM 1399 C CA . LYS A 1 179 ? -6.661 -3.332 22.013 1.00 95.50 179 LYS A CA 1
ATOM 1400 C C . LYS A 1 179 ? -7.596 -2.187 21.639 1.00 95.50 179 LYS A C 1
ATOM 1402 O O . LYS A 1 179 ? -8.534 -2.390 20.873 1.00 95.50 179 LYS A O 1
ATOM 1407 N N . GLU A 1 180 ? -7.305 -1.006 22.162 1.00 95.50 180 GLU A N 1
ATOM 1408 C CA . GLU A 1 180 ? -8.016 0.238 21.934 1.00 95.50 180 GLU A CA 1
ATOM 1409 C C . GLU A 1 180 ? -7.974 0.619 20.449 1.00 95.50 180 GLU A C 1
ATOM 1411 O O . GLU A 1 180 ? -9.035 0.874 19.887 1.00 95.50 180 GLU A O 1
ATOM 1416 N N . ASP A 1 181 ? -6.815 0.518 19.783 1.00 95.44 181 ASP A N 1
ATOM 1417 C CA . ASP A 1 181 ? -6.684 0.789 18.337 1.00 95.44 181 ASP A CA 1
ATOM 1418 C C . ASP A 1 181 ? -7.596 -0.123 17.494 1.00 95.44 181 ASP A C 1
ATOM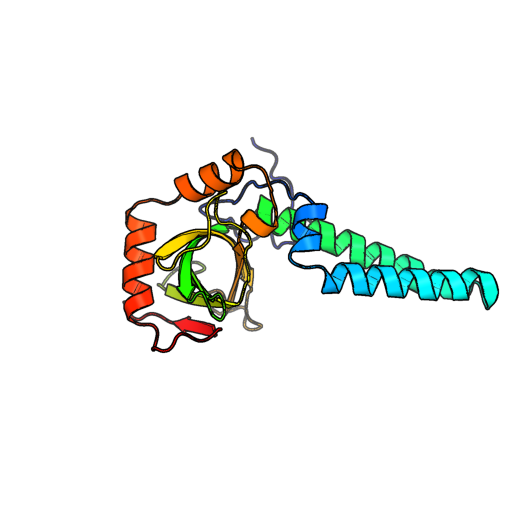 1420 O O . ASP A 1 181 ? -8.218 0.291 16.511 1.00 95.44 181 ASP A O 1
ATOM 1424 N N . ILE A 1 182 ? -7.687 -1.400 17.877 1.00 96.62 182 ILE A N 1
ATOM 1425 C CA . ILE A 1 182 ? -8.478 -2.404 17.154 1.00 96.62 182 ILE A CA 1
ATOM 1426 C C . ILE A 1 182 ? -9.978 -2.197 17.397 1.00 96.62 182 ILE A C 1
ATOM 1428 O O . ILE A 1 182 ? -10.777 -2.307 16.461 1.00 96.62 182 ILE A O 1
ATOM 1432 N N . GLU A 1 183 ? -10.383 -1.921 18.637 1.00 96.44 183 GLU A N 1
ATOM 1433 C CA . GLU A 1 183 ? -11.783 -1.630 18.961 1.00 96.44 183 GLU A CA 1
ATOM 1434 C C . GLU A 1 183 ? -12.234 -0.291 18.367 1.00 96.44 183 GLU A C 1
ATOM 1436 O O . GLU A 1 183 ? -13.360 -0.183 17.873 1.00 96.44 183 GLU A O 1
ATOM 1441 N N . GLU A 1 184 ? -11.347 0.700 18.309 1.00 96.06 184 GLU A N 1
ATOM 1442 C CA . GLU A 1 184 ? -11.590 1.961 17.622 1.00 96.06 184 GLU A CA 1
ATOM 1443 C C . GLU A 1 184 ? -11.828 1.756 16.125 1.00 96.06 184 GLU A C 1
ATOM 1445 O O . GLU A 1 184 ? -12.853 2.209 15.609 1.00 96.06 184 GLU A O 1
ATOM 1450 N N . LEU A 1 185 ? -10.966 0.993 15.445 1.00 97.12 185 LEU A N 1
ATOM 1451 C CA . LEU A 1 185 ? -11.172 0.619 14.045 1.00 97.12 185 LEU A CA 1
ATOM 1452 C C . LEU A 1 185 ? -12.548 -0.029 13.832 1.00 97.12 185 LEU A C 1
ATOM 1454 O O . LEU A 1 185 ? -13.265 0.341 12.902 1.00 97.12 185 LEU A O 1
ATOM 1458 N N . LYS A 1 186 ? -12.949 -0.979 14.687 1.00 97.69 186 LYS A N 1
ATOM 1459 C CA . LYS A 1 186 ? -14.267 -1.634 14.579 1.00 97.69 186 LYS A CA 1
ATOM 1460 C C . LYS A 1 186 ? -15.415 -0.647 14.788 1.00 97.69 186 LYS A C 1
ATOM 1462 O O . LYS A 1 186 ? -16.400 -0.692 14.047 1.00 97.69 186 LYS A O 1
ATOM 1467 N N . ARG A 1 187 ? -15.288 0.248 15.771 1.00 97.56 187 ARG A N 1
ATOM 1468 C CA . ARG A 1 187 ? -16.263 1.309 16.057 1.00 97.56 187 ARG A CA 1
ATOM 1469 C C . ARG A 1 187 ? -16.418 2.241 14.859 1.00 97.56 187 ARG A C 1
ATOM 1471 O O . ARG A 1 187 ? -17.540 2.459 14.411 1.00 97.56 187 ARG A O 1
ATOM 1478 N N . TRP A 1 188 ? -15.323 2.734 14.293 1.00 97.94 188 TRP A N 1
ATOM 1479 C CA . TRP A 1 188 ? -15.346 3.607 13.117 1.00 97.94 188 TRP A CA 1
ATOM 1480 C C . TRP A 1 188 ? -15.889 2.893 11.878 1.00 97.94 188 TRP A C 1
ATOM 1482 O O . TRP A 1 188 ? -16.728 3.431 11.158 1.00 97.94 188 TRP A O 1
ATOM 1492 N N . LEU A 1 189 ? -15.503 1.634 11.670 1.00 98.00 189 LEU A N 1
ATOM 1493 C CA . LEU A 1 189 ? -16.000 0.814 10.566 1.00 98.00 189 LEU A CA 1
ATOM 1494 C C . LEU A 1 189 ? -17.527 0.623 10.599 1.00 98.00 189 LEU A C 1
ATOM 1496 O O . LEU A 1 189 ? -18.137 0.426 9.545 1.00 98.00 189 LEU A O 1
ATOM 1500 N N . SER A 1 190 ? -18.161 0.702 11.775 1.00 97.38 190 SER A N 1
ATOM 1501 C CA . SER A 1 190 ? -19.624 0.617 11.901 1.00 97.38 190 SER A CA 1
ATOM 1502 C C . SER A 1 190 ? -20.367 1.780 11.228 1.00 97.38 190 SER A C 1
ATOM 1504 O O . SER A 1 190 ? -21.520 1.608 10.835 1.00 97.38 190 SER A O 1
ATOM 1506 N N . GLN A 1 191 ? -19.697 2.923 11.035 1.00 98.00 191 GLN A N 1
ATOM 1507 C CA . GLN A 1 191 ? -20.247 4.099 10.355 1.00 98.00 191 GLN A CA 1
ATOM 1508 C C . GLN A 1 191 ? -20.083 4.036 8.829 1.00 98.00 191 GLN A C 1
ATOM 1510 O O . GLN A 1 191 ? -20.716 4.800 8.100 1.00 98.00 191 GLN A O 1
ATOM 1515 N N . VAL A 1 192 ? -19.245 3.127 8.318 1.00 98.12 192 VAL A N 1
ATOM 1516 C CA . VAL A 1 192 ? -18.991 3.003 6.879 1.00 98.12 192 VAL A CA 1
ATOM 1517 C C . VAL A 1 192 ? -20.181 2.306 6.193 1.00 98.12 192 VAL A C 1
ATOM 1519 O O . VAL A 1 192 ? -20.544 1.192 6.588 1.00 98.12 192 VAL A O 1
ATOM 1522 N N . PRO A 1 193 ? -20.776 2.900 5.137 1.00 97.50 193 PRO A N 1
ATOM 1523 C CA . PRO A 1 193 ? -21.928 2.323 4.449 1.00 97.50 193 PRO A CA 1
ATOM 1524 C C . PRO A 1 193 ? -21.658 0.935 3.856 1.00 97.50 193 PRO A C 1
ATOM 1526 O O . PRO A 1 193 ? -20.602 0.680 3.271 1.00 97.50 193 PRO A O 1
ATOM 1529 N N . LYS A 1 194 ? -22.662 0.056 3.947 1.00 96.62 194 LYS A N 1
ATOM 1530 C CA . LYS A 1 194 ? -22.660 -1.275 3.323 1.00 96.62 194 LYS A CA 1
ATOM 1531 C C . LYS A 1 194 ? -23.485 -1.276 2.021 1.00 96.62 194 LYS A C 1
ATOM 1533 O O . LYS A 1 194 ? -24.498 -0.581 1.962 1.00 96.62 194 LYS A O 1
ATOM 1538 N N . PRO A 1 195 ? -23.114 -2.075 1.001 1.00 96.56 195 PRO A N 1
ATOM 1539 C CA . PRO A 1 195 ? -21.908 -2.903 0.936 1.00 96.56 195 PRO A CA 1
ATOM 1540 C C . PRO A 1 195 ? -20.641 -2.042 0.867 1.00 96.56 195 PRO A C 1
ATOM 1542 O O . PRO A 1 195 ? -20.653 -0.968 0.266 1.00 96.56 195 PRO A O 1
ATOM 1545 N N . TYR A 1 196 ? -19.558 -2.523 1.483 1.00 98.06 196 TYR A N 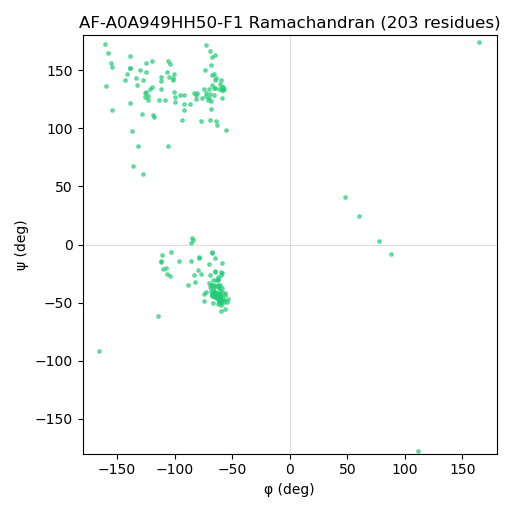1
ATOM 1546 C CA . TYR A 1 196 ? -18.287 -1.803 1.499 1.00 98.06 196 TYR A CA 1
ATOM 1547 C C . TYR A 1 196 ? -17.757 -1.603 0.077 1.00 98.06 196 TYR A C 1
ATOM 1549 O O . TYR A 1 196 ? -17.802 -2.515 -0.752 1.00 98.06 196 TYR A O 1
ATOM 1557 N N . LYS A 1 197 ? -17.236 -0.407 -0.202 1.00 98.19 197 LYS A N 1
ATOM 1558 C CA . LYS A 1 197 ? -16.605 -0.059 -1.480 1.00 98.19 197 LYS A CA 1
ATOM 1559 C C . LYS A 1 197 ? -15.241 0.578 -1.219 1.00 98.19 197 LYS A C 1
ATOM 1561 O O . LYS A 1 197 ? -15.078 1.205 -0.178 1.00 98.19 197 LYS A O 1
ATOM 1566 N N . PRO A 1 198 ? -14.261 0.434 -2.127 1.00 98.50 198 PRO A N 1
ATOM 1567 C CA . PRO A 1 198 ? -12.999 1.151 -2.005 1.00 98.50 198 PRO A CA 1
ATOM 1568 C C . PRO A 1 198 ? -13.216 2.666 -1.934 1.00 98.50 198 PRO A C 1
ATOM 1570 O O . PRO A 1 198 ? -13.977 3.216 -2.731 1.00 98.50 198 PRO A O 1
ATOM 1573 N N . GLY A 1 199 ? -12.543 3.336 -1.002 1.00 98.12 199 GLY A N 1
ATOM 1574 C CA . GLY A 1 199 ? -12.745 4.764 -0.757 1.00 98.12 199 GLY A CA 1
ATOM 1575 C C . GLY A 1 199 ? -12.175 5.230 0.577 1.00 98.12 199 GLY A C 1
ATOM 1576 O O . GLY A 1 199 ? -11.695 4.420 1.369 1.00 98.12 199 GLY A O 1
ATOM 1577 N N . LEU A 1 200 ? -12.217 6.543 0.803 1.00 98.31 200 LEU A N 1
ATOM 1578 C CA . LEU A 1 200 ? -11.883 7.187 2.072 1.00 98.31 200 LEU A CA 1
ATOM 1579 C C . LEU A 1 200 ? -13.181 7.692 2.711 1.00 98.31 200 LEU A C 1
ATOM 1581 O O . LEU A 1 200 ? -13.924 8.434 2.072 1.00 98.31 200 LEU A O 1
ATOM 1585 N N . TYR A 1 201 ? -13.449 7.275 3.943 1.00 98.38 201 TYR A N 1
ATOM 1586 C CA . TYR A 1 201 ? -14.697 7.543 4.650 1.00 98.38 201 TYR A CA 1
ATOM 1587 C C . TYR A 1 201 ? -14.410 8.354 5.915 1.00 98.38 201 TYR A C 1
ATOM 1589 O O . TYR A 1 201 ? -13.790 7.811 6.831 1.00 98.38 201 TYR A O 1
ATOM 1597 N N . PRO A 1 202 ? -14.834 9.628 5.979 1.00 97.44 202 PRO A N 1
ATOM 1598 C CA . PRO A 1 202 ? -14.792 10.414 7.206 1.00 97.44 202 PRO A CA 1
ATOM 1599 C C . PRO A 1 202 ? -15.706 9.821 8.276 1.00 97.44 202 PRO A C 1
ATOM 1601 O O . PRO A 1 202 ? -16.794 9.334 7.960 1.00 97.44 202 PRO A O 1
ATOM 1604 N N . ILE A 1 203 ? -15.264 9.887 9.526 1.00 97.25 203 ILE A N 1
ATOM 1605 C CA . ILE A 1 203 ? -15.971 9.351 10.688 1.00 97.25 203 ILE A CA 1
ATOM 1606 C C . ILE A 1 203 ? -16.451 10.508 11.562 1.00 97.25 203 ILE A C 1
ATOM 1608 O O . ILE A 1 203 ? -15.752 11.506 11.725 1.00 97.25 203 ILE A O 1
ATOM 1612 N N . GLN A 1 204 ? -17.658 10.379 12.108 1.00 92.00 204 GLN A N 1
ATOM 1613 C CA . GLN A 1 204 ? -18.204 11.322 13.082 1.00 92.00 204 GLN A CA 1
ATOM 1614 C C . GLN A 1 204 ? -17.920 10.787 14.489 1.00 92.00 204 GLN A C 1
ATOM 1616 O O . GLN A 1 204 ? -18.184 9.613 14.765 1.00 92.00 204 GLN A O 1
ATOM 1621 N N . LEU A 1 205 ? -17.345 11.625 15.350 1.00 86.38 205 LEU A N 1
ATOM 1622 C CA . LEU A 1 205 ? -17.044 11.288 16.744 1.00 86.38 205 LEU A CA 1
ATOM 1623 C C . LEU A 1 205 ? -18.210 11.612 17.674 1.00 86.38 205 LEU A C 1
ATOM 1625 O O . LEU A 1 205 ? -18.916 12.612 17.409 1.00 86.38 205 LEU A O 1
#

Sequence (205 aa):
MDQQQRSVTLDDSAQASNPGGLSVERIRWFSSYPAWPLIWLLSAALFLILALSVHWLFWIPVVLLVLMNWMYWKKVSEHFMYGCANPGIVVSLDPMLIAVATDLTKGVGEYPVVRIIKKELSSICGKTPQVGALVPTVALYYASSNPDQSHWETFDPRPVDCATSDLSEAQRIAASFSKEDIEELKRWLSQVPKPYKPGLYPIQL

Mean predicted aligned error: 4.67 Å